Protein AF-A0A1X6P586-F1 (afdb_monomer_lite)

pLDDT: mean 79.76, std 22.3, range [21.7, 97.69]

Organism: Porphyra umbilicalis (NCBI:txid2786)

Radius of gyration: 21.45 Å; chains: 1; bounding box: 53×42×66 Å

Sequence (286 aa):
MADVYVPDLDTLRMGGVDVDGVRRAVQLILTSDYQFTTTWCGHLGASSKMPCQRCPAMTRLTKTNGELISIYGNMQNGSGAGGKPRTIDHFKQMADAYADGGNDTLSTPLTLEEHLSIEDRPLLIIDPSHIAPMPLHLTLGISVYLLRLGIEAVYFLRGRVPAATYAENLANTLRQSVGVAPTPYFNGAFEGRQCQRIGQRLSMVCELLAAFVPAAVSKSYNESCATWQRILPILTRAGDVSSDEASGGGSRGGARRPVPIGGRWRFAVVGRDCPATHAWAWVAAR

Secondary structure (DSSP, 8-state):
-HHHHHHHHHHHHHH-EEETTEEE-EEEEB-S-HHHHHHHTTB--TTSSS--SS---BS---SS-HHHHHHH-BGGGGGG---PPP-HHHHHHHHHHTTTS-GGGSSSPPPHHHHTTB-S--SS---GGGB---HHHHHHHHHHHHHHHHHHHHHHHH-HHHHHHHHHHHHHHIIIII-----GGGTT---HHHHHHHHHTHHHHHHHHHTTS-HHHHHHHHHHHHHHHHHHHHHH-SSPPPHHHHTTT--------PPP-----------SS--------EEEE-

Structure (mmCIF, N/CA/C/O backbone):
data_AF-A0A1X6P586-F1
#
_entry.id   AF-A0A1X6P586-F1
#
loop_
_atom_site.group_PDB
_atom_site.id
_atom_site.type_symbol
_atom_site.label_atom_id
_atom_site.label_alt_id
_atom_site.label_comp_id
_atom_site.label_asym_id
_atom_site.label_entity_id
_atom_site.label_seq_id
_atom_site.pdbx_PDB_ins_code
_atom_site.Cartn_x
_atom_site.Cartn_y
_atom_site.Cartn_z
_atom_site.occupancy
_atom_site.B_iso_or_equiv
_atom_site.auth_seq_id
_atom_site.auth_comp_id
_atom_site.auth_asym_id
_atom_site.auth_atom_id
_atom_site.pdbx_PDB_model_num
ATOM 1 N N . MET A 1 1 ? 20.140 -13.574 -7.370 1.00 54.31 1 MET A N 1
ATOM 2 C CA . MET A 1 1 ? 18.939 -14.223 -7.968 1.00 54.31 1 MET A CA 1
ATOM 3 C C . MET A 1 1 ? 18.416 -13.404 -9.142 1.00 54.31 1 MET A C 1
ATOM 5 O O . MET A 1 1 ? 18.166 -13.997 -10.178 1.00 54.31 1 MET A O 1
ATOM 9 N N . ALA A 1 2 ? 18.275 -12.079 -9.018 1.00 61.50 2 ALA A N 1
ATOM 10 C CA . ALA A 1 2 ? 17.828 -11.220 -10.118 1.00 61.50 2 ALA A CA 1
ATOM 11 C C . ALA A 1 2 ? 18.798 -11.187 -11.317 1.00 61.50 2 ALA A C 1
ATOM 13 O O . ALA A 1 2 ? 18.332 -11.222 -12.449 1.00 61.50 2 ALA A O 1
ATOM 14 N N . ASP A 1 3 ? 20.115 -11.232 -11.083 1.00 64.62 3 ASP A N 1
ATOM 15 C CA . ASP A 1 3 ? 21.145 -11.158 -12.144 1.00 64.62 3 ASP A CA 1
ATOM 16 C C . ASP A 1 3 ? 21.030 -12.262 -13.205 1.00 64.62 3 ASP A C 1
ATOM 18 O O . ASP A 1 3 ? 21.495 -12.100 -14.327 1.00 64.62 3 ASP A O 1
ATOM 22 N N . VAL A 1 4 ? 20.383 -13.379 -12.857 1.00 69.94 4 VAL A N 1
ATOM 23 C CA . VAL A 1 4 ? 20.131 -14.498 -13.774 1.00 69.94 4 VAL A CA 1
ATOM 24 C C . VAL A 1 4 ? 18.965 -14.197 -14.720 1.00 69.94 4 VAL A C 1
ATOM 26 O O . VAL A 1 4 ? 18.995 -14.612 -15.868 1.00 69.94 4 VAL A O 1
ATOM 29 N N . TYR A 1 5 ? 17.942 -13.473 -14.257 1.00 77.00 5 TYR A N 1
ATOM 30 C CA . TYR A 1 5 ? 16.688 -13.284 -14.997 1.00 77.00 5 TYR A CA 1
ATOM 31 C C . TYR A 1 5 ? 16.588 -11.932 -15.705 1.00 77.00 5 TYR A C 1
ATOM 33 O O . TYR A 1 5 ? 15.863 -11.808 -16.688 1.00 77.00 5 TYR A O 1
ATOM 41 N N . VAL A 1 6 ? 17.282 -10.904 -15.209 1.00 82.00 6 VAL A N 1
ATOM 42 C CA . VAL A 1 6 ? 17.236 -9.551 -15.788 1.00 82.00 6 VAL A CA 1
ATOM 43 C C . VAL A 1 6 ? 17.672 -9.532 -17.261 1.00 82.00 6 VAL A C 1
ATOM 45 O O . VAL A 1 6 ? 16.922 -8.969 -18.060 1.00 82.00 6 VAL A O 1
ATOM 48 N N . PRO A 1 7 ? 18.779 -10.188 -17.674 1.00 84.19 7 PRO A N 1
ATOM 49 C CA . PRO A 1 7 ? 19.184 -10.206 -19.082 1.00 84.19 7 PRO A CA 1
ATOM 50 C C . PRO A 1 7 ? 18.130 -10.823 -20.011 1.00 84.19 7 PRO A C 1
ATOM 52 O O . PRO A 1 7 ? 17.882 -10.300 -21.099 1.00 84.19 7 PRO A O 1
ATOM 55 N N . ASP A 1 8 ? 17.466 -11.896 -19.574 1.00 86.00 8 ASP A N 1
ATOM 56 C CA . ASP A 1 8 ? 16.406 -12.555 -20.344 1.00 86.00 8 ASP A CA 1
ATOM 57 C C . ASP A 1 8 ? 15.164 -11.665 -20.460 1.00 86.00 8 ASP A C 1
ATOM 59 O O . ASP A 1 8 ? 14.590 -11.520 -21.541 1.00 86.00 8 ASP A O 1
ATOM 63 N N . LEU A 1 9 ? 14.766 -11.015 -19.361 1.00 85.62 9 LEU A N 1
ATOM 64 C CA . LEU A 1 9 ? 13.645 -10.073 -19.351 1.00 85.62 9 LEU A CA 1
ATOM 65 C C . LEU A 1 9 ? 13.921 -8.858 -20.244 1.00 85.62 9 LEU A C 1
ATOM 67 O O . LEU A 1 9 ? 13.039 -8.443 -20.998 1.00 85.62 9 LEU A O 1
ATOM 71 N N . ASP A 1 10 ? 15.135 -8.310 -20.211 1.00 83.56 10 ASP A N 1
ATOM 72 C CA . ASP A 1 10 ? 15.527 -7.215 -21.096 1.00 83.56 10 ASP A CA 1
ATOM 73 C C . ASP A 1 10 ? 15.589 -7.657 -22.557 1.00 83.56 10 ASP A C 1
ATOM 75 O O . ASP A 1 10 ? 15.101 -6.938 -23.431 1.00 83.56 10 ASP A O 1
ATOM 79 N N . THR A 1 11 ? 16.087 -8.864 -22.830 1.00 86.75 11 THR A N 1
ATOM 80 C CA . THR A 1 11 ? 16.086 -9.446 -24.178 1.00 86.75 11 THR A CA 1
ATOM 81 C C . THR A 1 11 ? 14.664 -9.598 -24.710 1.00 86.75 11 THR A C 1
ATOM 83 O O . THR A 1 11 ? 14.390 -9.202 -25.842 1.00 86.75 11 THR A O 1
ATOM 86 N N . LEU A 1 12 ? 13.729 -10.094 -23.895 1.00 87.31 12 LEU A N 1
ATOM 87 C CA . LEU A 1 12 ? 12.315 -10.194 -24.267 1.00 87.31 12 LEU A CA 1
ATOM 88 C C . LEU A 1 12 ? 11.694 -8.817 -24.513 1.00 87.31 12 LEU A C 1
ATOM 90 O O . LEU A 1 12 ? 11.002 -8.618 -25.510 1.00 87.31 12 LEU A O 1
ATOM 94 N N . ARG A 1 13 ? 11.953 -7.854 -23.626 1.00 83.56 13 ARG A N 1
ATOM 95 C CA . ARG A 1 13 ? 11.400 -6.498 -23.713 1.00 83.56 13 ARG A CA 1
ATOM 96 C C . ARG A 1 13 ? 11.898 -5.739 -24.941 1.00 83.56 13 ARG A C 1
ATOM 98 O O . ARG A 1 13 ? 11.110 -5.064 -25.595 1.00 83.56 13 ARG A O 1
ATOM 105 N N . MET A 1 14 ? 13.194 -5.825 -25.225 1.00 84.19 14 MET A N 1
ATOM 106 C CA . MET A 1 14 ? 13.847 -5.066 -26.294 1.00 84.19 14 MET A CA 1
ATOM 107 C C . MET A 1 14 ? 13.788 -5.792 -27.638 1.00 84.19 14 MET A C 1
ATOM 109 O O . MET A 1 14 ? 13.665 -5.153 -28.680 1.00 84.19 14 MET A O 1
ATOM 113 N N . GLY A 1 15 ? 13.884 -7.121 -27.618 1.00 86.81 15 GLY A N 1
ATOM 114 C CA . GLY A 1 15 ? 13.970 -7.964 -28.805 1.00 86.81 15 GLY A CA 1
ATOM 115 C C . GLY A 1 15 ? 12.652 -8.607 -29.223 1.00 86.81 15 GLY A C 1
ATOM 116 O O . GLY A 1 15 ? 12.560 -9.077 -30.354 1.00 86.81 15 GLY A O 1
ATOM 117 N N . GLY A 1 16 ? 11.637 -8.646 -28.358 1.00 89.00 16 GLY A N 1
ATOM 118 C CA . GLY A 1 16 ? 10.379 -9.344 -28.620 1.00 89.00 16 GLY A CA 1
ATOM 119 C C . GLY A 1 16 ? 10.512 -10.873 -28.613 1.00 89.00 16 GLY A C 1
ATOM 120 O O . GLY A 1 16 ? 11.576 -11.422 -28.334 1.00 89.00 16 GLY A O 1
ATOM 121 N N . VAL A 1 17 ? 9.429 -11.567 -28.960 1.00 92.25 17 VAL A N 1
ATOM 122 C CA . VAL A 1 17 ? 9.350 -13.039 -29.006 1.00 92.25 17 VAL A CA 1
ATOM 123 C C . VAL A 1 17 ? 8.943 -13.516 -30.399 1.00 92.25 17 VAL A C 1
ATOM 125 O O . VAL A 1 17 ? 8.145 -12.860 -31.067 1.00 92.25 17 VAL A O 1
ATOM 128 N N . ASP A 1 18 ? 9.521 -14.620 -30.868 1.00 93.44 18 ASP A N 1
ATOM 129 C CA . ASP A 1 18 ? 9.111 -15.246 -32.128 1.00 93.44 18 ASP A CA 1
ATOM 130 C C . ASP A 1 18 ? 7.838 -16.076 -31.917 1.00 93.44 18 ASP A C 1
ATOM 132 O O . ASP A 1 18 ? 7.779 -16.903 -31.005 1.00 93.44 18 ASP A O 1
ATOM 136 N N . VAL A 1 19 ? 6.810 -15.818 -32.725 1.00 92.62 19 VAL A N 1
ATOM 137 C CA . VAL A 1 19 ? 5.542 -16.554 -32.722 1.00 92.62 19 VAL A CA 1
ATOM 138 C C . VAL A 1 19 ? 5.204 -16.878 -34.170 1.00 92.62 19 VAL A C 1
ATOM 140 O O . VAL A 1 19 ? 4.981 -15.966 -34.969 1.00 92.62 19 VAL A O 1
ATOM 143 N N . ASP A 1 20 ? 5.190 -18.167 -34.505 1.00 93.25 20 ASP A N 1
ATOM 144 C CA . ASP A 1 20 ? 4.948 -18.683 -35.859 1.00 93.25 20 ASP A CA 1
ATOM 145 C C . ASP A 1 20 ? 5.884 -18.082 -36.929 1.00 93.25 20 ASP A C 1
ATOM 147 O O . ASP A 1 20 ? 5.460 -17.753 -38.038 1.00 93.25 20 ASP A O 1
ATOM 151 N N . GLY A 1 21 ? 7.170 -17.902 -36.598 1.00 92.56 21 GLY A N 1
ATOM 152 C CA . GLY A 1 21 ? 8.172 -17.333 -37.506 1.00 92.56 21 GLY A CA 1
ATOM 153 C C . GLY A 1 21 ? 8.071 -15.815 -37.675 1.00 92.56 21 GLY A C 1
ATOM 154 O O . GLY A 1 21 ? 8.747 -15.243 -38.533 1.00 92.56 21 GLY A O 1
ATOM 155 N N . VAL A 1 22 ? 7.216 -15.150 -36.890 1.00 93.44 22 VAL A N 1
ATOM 156 C CA . VAL A 1 22 ? 7.049 -13.696 -36.891 1.00 93.44 22 VAL A CA 1
ATOM 157 C C . VAL A 1 22 ? 7.467 -13.130 -35.542 1.00 93.44 22 VAL A C 1
ATOM 159 O O . VAL A 1 22 ? 6.937 -13.501 -34.493 1.00 93.44 22 VAL A O 1
ATOM 162 N N . ARG A 1 23 ? 8.369 -12.144 -35.563 1.00 92.88 23 ARG A N 1
ATOM 163 C CA . ARG A 1 23 ? 8.770 -11.434 -34.348 1.00 92.88 23 ARG A CA 1
ATOM 164 C C . ARG A 1 23 ? 7.649 -10.517 -33.849 1.00 92.88 23 ARG A C 1
ATOM 166 O O . ARG A 1 23 ? 7.211 -9.616 -34.562 1.00 92.88 23 ARG A O 1
ATOM 173 N N . ARG A 1 24 ? 7.219 -10.710 -32.601 1.00 92.56 24 ARG A N 1
ATOM 174 C CA . ARG A 1 24 ? 6.190 -9.917 -31.913 1.00 92.56 24 ARG A CA 1
ATOM 175 C C . ARG A 1 24 ? 6.802 -9.074 -30.803 1.00 92.56 24 ARG A C 1
ATOM 177 O O . ARG A 1 24 ? 7.642 -9.552 -30.043 1.00 92.56 24 ARG A O 1
ATOM 184 N N . ALA A 1 25 ? 6.357 -7.824 -30.688 1.00 91.25 25 ALA A N 1
ATOM 185 C CA . ALA A 1 25 ? 6.739 -6.960 -29.578 1.00 91.25 25 ALA A CA 1
ATOM 186 C C . ALA A 1 25 ? 6.127 -7.469 -28.263 1.00 91.25 25 ALA A C 1
ATOM 188 O O . ALA A 1 25 ? 4.989 -7.940 -28.240 1.00 91.25 25 ALA A O 1
ATOM 189 N N . VAL A 1 26 ? 6.876 -7.335 -27.169 1.00 87.50 26 VAL A N 1
ATOM 190 C CA . VAL A 1 26 ? 6.450 -7.750 -25.829 1.00 87.50 26 VAL A CA 1
ATOM 191 C C . VAL A 1 26 ? 6.306 -6.527 -24.936 1.00 87.50 26 VAL A C 1
ATOM 193 O O . VAL A 1 26 ? 7.214 -5.704 -24.834 1.00 87.50 26 VAL A O 1
ATOM 196 N N . GLN A 1 27 ? 5.173 -6.432 -24.242 1.00 85.81 27 GLN A N 1
ATOM 197 C CA . GLN A 1 27 ? 4.996 -5.496 -23.137 1.00 85.81 27 GLN A CA 1
ATOM 198 C C . GLN A 1 27 ? 5.085 -6.268 -21.818 1.00 85.81 27 GLN A C 1
ATOM 200 O O . GLN A 1 27 ? 4.210 -7.075 -21.509 1.00 85.81 27 GLN A O 1
ATOM 205 N N . LEU A 1 28 ? 6.148 -6.024 -21.046 1.00 86.19 28 LEU A N 1
ATOM 206 C CA . LEU A 1 28 ? 6.284 -6.576 -19.699 1.00 86.19 28 LEU A CA 1
ATOM 207 C C . LEU A 1 28 ? 5.434 -5.771 -18.720 1.00 86.19 28 LEU A C 1
ATOM 209 O O . LEU A 1 28 ? 5.541 -4.546 -18.685 1.00 86.19 28 LEU A O 1
ATOM 213 N N . ILE A 1 29 ? 4.638 -6.471 -17.914 1.00 88.12 29 ILE A N 1
ATOM 214 C CA . ILE A 1 29 ? 3.878 -5.906 -16.798 1.00 88.12 29 ILE A CA 1
ATOM 215 C C . ILE A 1 29 ? 4.419 -6.507 -15.500 1.00 88.12 29 ILE A C 1
ATOM 217 O O . ILE A 1 29 ? 4.368 -7.723 -15.306 1.00 88.12 29 ILE A O 1
ATOM 221 N N . LEU A 1 30 ? 4.941 -5.663 -14.608 1.00 87.69 30 LEU A N 1
ATOM 222 C CA . LEU A 1 30 ? 5.481 -6.105 -13.323 1.00 87.69 30 LEU A CA 1
ATOM 223 C C . LEU A 1 30 ? 4.349 -6.255 -12.305 1.00 87.69 30 LEU A C 1
ATOM 225 O O . LEU A 1 30 ? 3.646 -5.291 -12.009 1.00 87.69 30 LEU A O 1
ATOM 229 N N . THR A 1 31 ? 4.209 -7.448 -11.731 1.00 86.75 31 THR A N 1
ATOM 230 C CA . THR A 1 31 ? 3.264 -7.729 -10.646 1.00 86.75 31 THR A CA 1
ATOM 231 C C . THR A 1 31 ? 3.870 -8.712 -9.653 1.00 86.75 31 THR A C 1
ATOM 233 O O . THR A 1 31 ? 4.490 -9.697 -10.044 1.00 86.75 31 THR A O 1
ATOM 236 N N . SER A 1 32 ? 3.696 -8.444 -8.364 1.00 86.44 32 SER A N 1
ATOM 237 C CA . SER A 1 32 ? 4.033 -9.343 -7.256 1.00 86.44 32 SER A CA 1
ATOM 238 C C . SER A 1 32 ? 3.510 -8.718 -5.959 1.00 86.44 32 SER A C 1
ATOM 240 O O . SER A 1 32 ? 2.658 -7.829 -5.995 1.00 86.44 32 SER A O 1
ATOM 242 N N . ASP A 1 33 ? 4.014 -9.145 -4.808 1.00 86.56 33 ASP A N 1
ATOM 243 C CA . ASP A 1 33 ? 3.912 -8.353 -3.594 1.00 86.56 33 ASP A CA 1
ATOM 244 C C . ASP A 1 33 ? 4.690 -7.029 -3.683 1.00 86.56 33 ASP A C 1
ATOM 246 O O . ASP A 1 33 ? 5.613 -6.839 -4.484 1.00 86.56 33 ASP A O 1
ATOM 250 N N . TYR A 1 34 ? 4.263 -6.072 -2.860 1.00 87.44 34 TYR A N 1
ATOM 251 C CA . TYR A 1 34 ? 4.810 -4.721 -2.890 1.00 87.44 34 TYR A CA 1
ATOM 252 C C . TYR A 1 34 ? 6.296 -4.706 -2.525 1.00 87.44 34 TYR A C 1
ATOM 254 O O . TYR A 1 34 ? 7.063 -4.014 -3.182 1.00 87.44 34 TYR A O 1
ATOM 262 N N . GLN A 1 35 ? 6.720 -5.521 -1.554 1.00 89.12 35 GLN A N 1
ATOM 263 C CA . GLN A 1 35 ? 8.123 -5.598 -1.152 1.00 89.12 35 GLN A CA 1
ATOM 264 C C . GLN A 1 35 ? 8.994 -6.096 -2.312 1.00 89.12 35 GLN A C 1
ATOM 266 O O . GLN A 1 35 ? 9.978 -5.444 -2.653 1.00 89.12 35 GLN A O 1
ATOM 271 N N . PHE A 1 36 ? 8.588 -7.182 -2.969 1.00 89.19 36 PHE A N 1
ATOM 272 C CA . PHE A 1 36 ? 9.257 -7.734 -4.138 1.00 89.19 36 PHE A CA 1
ATOM 273 C C . PHE A 1 36 ? 9.386 -6.687 -5.238 1.00 89.19 36 PHE A C 1
ATOM 275 O O . PHE A 1 36 ? 10.491 -6.392 -5.684 1.00 89.19 36 PHE A O 1
ATOM 282 N N . THR A 1 37 ? 8.273 -6.083 -5.659 1.00 91.50 37 THR A N 1
ATOM 283 C CA . THR A 1 37 ? 8.323 -5.102 -6.750 1.00 91.50 37 THR A CA 1
ATOM 284 C C . THR A 1 37 ? 9.183 -3.890 -6.381 1.00 91.50 37 THR A C 1
ATOM 286 O O . THR A 1 37 ? 9.905 -3.383 -7.236 1.00 91.50 37 THR A O 1
ATOM 289 N N . THR A 1 38 ? 9.174 -3.436 -5.121 1.00 92.50 38 THR A N 1
ATOM 290 C CA . THR A 1 38 ? 10.027 -2.319 -4.693 1.00 92.50 38 THR A CA 1
ATOM 291 C C . THR A 1 38 ? 11.502 -2.681 -4.704 1.00 92.50 38 THR A C 1
ATOM 293 O O . THR A 1 38 ? 12.285 -1.904 -5.235 1.00 92.50 38 THR A O 1
ATOM 296 N N . THR A 1 39 ? 11.872 -3.881 -4.252 1.00 92.25 39 THR A N 1
ATOM 297 C CA . THR A 1 39 ? 13.259 -4.362 -4.306 1.00 92.25 39 THR A CA 1
ATOM 298 C C . THR A 1 39 ? 13.772 -4.436 -5.744 1.00 92.25 39 THR A C 1
ATOM 300 O O . THR A 1 39 ? 14.863 -3.959 -6.030 1.00 92.25 39 THR A O 1
ATOM 303 N N . TRP A 1 40 ? 12.978 -4.960 -6.682 1.00 91.19 40 TRP A N 1
ATOM 304 C CA . TRP A 1 40 ? 13.385 -5.043 -8.093 1.00 91.19 40 TRP A CA 1
ATOM 305 C C . TRP A 1 40 ? 13.526 -3.674 -8.764 1.00 91.19 40 TRP A C 1
ATOM 307 O O . TRP A 1 40 ? 14.325 -3.514 -9.683 1.00 91.19 40 TRP A O 1
ATOM 317 N N . CYS A 1 41 ? 12.774 -2.681 -8.296 1.00 92.00 41 CYS A N 1
ATOM 318 C CA . CYS A 1 41 ? 12.870 -1.305 -8.768 1.00 92.00 41 CYS A CA 1
ATOM 319 C C . CYS A 1 41 ? 13.892 -0.458 -7.987 1.00 92.00 41 CYS A C 1
ATOM 321 O O . CYS A 1 41 ? 13.959 0.741 -8.240 1.00 92.00 41 CYS A O 1
ATOM 323 N N . GLY A 1 42 ? 14.643 -1.027 -7.036 1.00 94.25 42 GLY A N 1
ATOM 324 C CA . GLY A 1 42 ? 15.587 -0.271 -6.200 1.00 94.25 42 GLY A CA 1
ATOM 325 C C . GLY A 1 42 ? 14.921 0.714 -5.225 1.00 94.25 42 GLY A C 1
ATOM 326 O O . GLY A 1 42 ? 15.530 1.668 -4.751 1.00 94.25 42 GLY A O 1
ATOM 327 N N . HIS A 1 43 ? 13.625 0.543 -4.973 1.00 95.06 43 HIS A N 1
ATOM 328 C CA . HIS A 1 43 ? 12.791 1.466 -4.214 1.00 95.06 43 HIS A CA 1
ATOM 329 C C . HIS A 1 43 ? 12.745 1.085 -2.725 1.00 95.06 43 HIS A C 1
ATOM 331 O O . HIS A 1 43 ? 12.498 -0.072 -2.390 1.00 95.06 43 HIS A O 1
ATOM 337 N N . LEU A 1 44 ? 12.844 2.072 -1.825 1.00 93.50 44 LEU A N 1
ATOM 338 C CA . LEU A 1 44 ? 12.935 1.882 -0.360 1.00 93.50 44 LEU A CA 1
ATOM 339 C C . LEU A 1 44 ? 11.694 1.217 0.288 1.00 93.50 44 LEU A C 1
ATOM 341 O O . LEU A 1 44 ? 11.684 0.804 1.448 1.00 93.50 44 LEU A O 1
ATOM 345 N N . GLY A 1 45 ? 10.599 1.108 -0.456 1.00 91.44 45 GLY A N 1
ATOM 346 C CA . GLY A 1 45 ? 9.406 0.387 -0.020 1.00 91.44 45 GLY A CA 1
ATOM 347 C C . GLY A 1 45 ? 8.396 1.253 0.733 1.00 91.44 45 GLY A C 1
ATOM 348 O O . GLY A 1 45 ? 8.165 2.409 0.392 1.00 91.44 45 GLY A O 1
ATOM 349 N N . ALA A 1 46 ? 7.681 0.659 1.694 1.00 84.75 46 ALA A N 1
ATOM 350 C CA . ALA A 1 46 ? 6.431 1.232 2.229 1.00 84.75 46 ALA A CA 1
ATOM 351 C C . ALA A 1 46 ? 6.687 2.336 3.257 1.00 84.75 46 ALA A C 1
ATOM 353 O O . ALA A 1 46 ? 5.832 3.185 3.495 1.00 84.75 46 ALA A O 1
ATOM 354 N N . SER A 1 47 ? 7.861 2.296 3.881 1.00 84.69 47 SER A N 1
ATOM 355 C CA . SER A 1 47 ? 8.323 3.270 4.865 1.00 84.69 47 SER A CA 1
ATOM 356 C C . SER A 1 47 ? 8.958 4.507 4.234 1.00 84.69 47 SER A C 1
ATOM 358 O O . SER A 1 47 ? 9.359 5.406 4.972 1.00 84.69 47 SER A O 1
ATOM 360 N N . SER A 1 48 ? 9.072 4.565 2.903 1.00 91.06 48 SER A N 1
ATOM 361 C CA . SER A 1 48 ? 9.676 5.710 2.232 1.00 91.06 48 SER A CA 1
ATOM 362 C C . SER A 1 48 ? 8.803 6.964 2.356 1.00 91.06 48 SER A C 1
ATOM 364 O O . SER A 1 48 ? 7.607 6.912 2.668 1.00 91.06 48 SER A O 1
ATOM 366 N N . LYS A 1 49 ? 9.419 8.124 2.111 1.00 91.31 49 LYS A N 1
ATOM 367 C CA . LYS A 1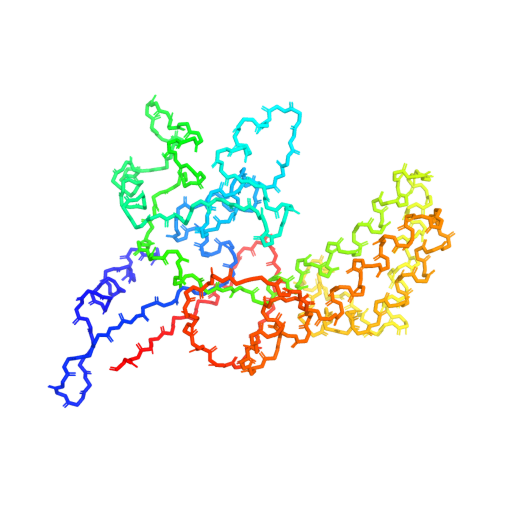 49 ? 8.701 9.405 2.052 1.00 91.31 49 LYS A CA 1
ATOM 368 C C . LYS A 1 49 ? 7.824 9.512 0.802 1.00 91.31 49 LYS A C 1
ATOM 370 O O . LYS A 1 49 ? 6.849 10.258 0.841 1.00 91.31 49 LYS A O 1
ATOM 375 N N . MET A 1 50 ? 8.162 8.776 -0.262 1.00 93.19 50 MET A N 1
ATOM 376 C CA . MET A 1 50 ? 7.462 8.747 -1.550 1.00 93.19 50 MET A CA 1
ATOM 377 C C . MET A 1 50 ? 7.130 7.296 -1.960 1.00 93.19 50 MET A C 1
ATOM 379 O O . MET A 1 50 ? 7.759 6.761 -2.872 1.00 93.19 50 MET A O 1
ATOM 383 N N . PRO A 1 51 ? 6.180 6.617 -1.290 1.00 90.31 51 PRO A N 1
ATOM 384 C CA . PRO A 1 51 ? 6.011 5.167 -1.371 1.00 90.31 51 PRO A CA 1
ATOM 385 C C . PRO A 1 51 ? 5.303 4.705 -2.647 1.00 90.31 51 PRO A C 1
ATOM 387 O O . PRO A 1 51 ? 5.154 3.516 -2.890 1.00 90.31 51 PRO A O 1
ATOM 390 N N . CYS A 1 52 ? 4.828 5.606 -3.500 1.00 88.44 52 CYS A N 1
ATOM 391 C CA . CYS A 1 52 ? 4.254 5.180 -4.764 1.00 88.44 52 CYS A CA 1
ATOM 392 C C . CYS A 1 52 ? 5.367 4.809 -5.764 1.00 88.44 52 CYS A C 1
ATOM 394 O O . CYS A 1 52 ? 6.208 5.623 -6.144 1.00 88.44 52 CYS A O 1
ATOM 396 N N . GLN A 1 53 ? 5.330 3.579 -6.279 1.00 89.38 53 GLN A N 1
ATOM 397 C CA . GLN A 1 53 ? 6.246 3.145 -7.344 1.00 89.38 53 GLN A CA 1
ATOM 398 C C . GLN A 1 53 ? 5.953 3.817 -8.691 1.00 89.38 53 GLN A C 1
ATOM 400 O O . GLN A 1 53 ? 6.777 3.762 -9.597 1.00 89.38 53 GLN A O 1
ATOM 405 N N . ARG A 1 54 ? 4.783 4.455 -8.835 1.00 89.06 54 ARG A N 1
ATOM 406 C CA . ARG A 1 54 ? 4.368 5.134 -10.070 1.00 89.06 54 ARG A CA 1
ATOM 407 C C . ARG A 1 54 ? 4.671 6.627 -10.085 1.00 89.06 54 ARG A C 1
ATOM 409 O O . ARG A 1 54 ? 4.924 7.174 -11.152 1.00 89.06 54 ARG A O 1
ATOM 416 N N . CYS A 1 55 ? 4.644 7.292 -8.935 1.00 90.00 55 CYS A N 1
ATOM 417 C CA . CYS A 1 55 ? 4.874 8.732 -8.817 1.00 90.00 55 CYS A CA 1
ATOM 418 C C . CYS A 1 55 ? 5.610 9.058 -7.507 1.00 90.00 55 CYS A C 1
ATOM 420 O O . CYS A 1 55 ? 5.517 8.294 -6.553 1.00 90.00 55 CYS A O 1
ATOM 422 N N . PRO A 1 56 ? 6.315 10.193 -7.414 1.00 92.81 56 PRO A N 1
ATOM 423 C CA . PRO A 1 56 ? 7.024 10.600 -6.207 1.00 92.81 56 PRO A CA 1
ATOM 424 C C . PRO A 1 56 ? 6.097 11.263 -5.172 1.00 92.81 56 PRO A C 1
ATOM 426 O O . PRO A 1 56 ? 6.568 12.009 -4.322 1.00 92.81 56 PRO A O 1
ATOM 429 N N . ALA A 1 57 ? 4.778 11.042 -5.239 1.00 92.00 57 ALA A N 1
ATOM 430 C CA . ALA A 1 57 ? 3.846 11.664 -4.303 1.00 92.00 57 ALA A CA 1
ATOM 431 C C . ALA A 1 57 ? 4.194 11.291 -2.860 1.00 92.00 57 ALA A C 1
ATOM 433 O O . ALA A 1 57 ? 4.452 10.127 -2.541 1.00 92.00 57 ALA A O 1
ATOM 434 N N . MET A 1 58 ? 4.188 12.295 -1.988 1.00 91.75 58 MET A N 1
ATOM 435 C CA . MET A 1 58 ? 4.603 12.132 -0.604 1.00 91.75 58 MET A CA 1
ATOM 436 C C . MET A 1 58 ? 3.538 11.363 0.185 1.00 91.75 58 MET A C 1
ATOM 438 O O . MET A 1 58 ? 2.339 11.589 0.000 1.00 91.75 58 MET A O 1
ATOM 442 N N . THR A 1 59 ? 3.964 10.501 1.115 1.00 89.38 59 THR A N 1
ATOM 443 C CA . THR A 1 59 ? 3.073 9.644 1.924 1.00 89.38 59 THR A CA 1
ATOM 444 C C . THR A 1 59 ? 1.994 10.435 2.654 1.00 89.38 59 THR A C 1
ATOM 446 O O . THR A 1 59 ? 0.844 10.005 2.741 1.00 89.38 59 THR A O 1
ATOM 449 N N . ARG A 1 60 ? 2.387 11.565 3.250 1.00 87.56 60 ARG A N 1
ATOM 450 C CA . ARG A 1 60 ? 1.513 12.430 4.044 1.00 87.56 60 ARG A CA 1
ATOM 451 C C . ARG A 1 60 ? 2.097 13.825 4.196 1.00 87.56 60 ARG A C 1
ATOM 453 O O . ARG A 1 60 ? 3.321 13.999 4.203 1.00 87.56 60 ARG A O 1
ATOM 460 N N . LEU A 1 61 ? 1.214 14.787 4.429 1.00 88.00 61 LEU A N 1
ATOM 461 C CA . LEU A 1 61 ? 1.596 16.113 4.899 1.00 88.00 61 LEU A CA 1
ATOM 462 C C . LEU A 1 61 ? 2.105 16.034 6.348 1.00 88.00 61 LEU A C 1
ATOM 464 O O . LEU A 1 61 ? 1.515 15.375 7.207 1.00 88.00 61 LEU A O 1
ATOM 468 N N . THR A 1 62 ? 3.205 16.723 6.626 1.00 88.88 62 THR A N 1
ATOM 469 C CA . THR A 1 62 ? 3.755 16.950 7.963 1.00 88.88 62 THR A CA 1
ATOM 470 C C . THR A 1 62 ? 3.952 18.448 8.183 1.00 88.88 62 THR A C 1
ATOM 472 O O . THR A 1 62 ? 3.817 19.254 7.266 1.00 88.88 62 THR A O 1
ATOM 475 N N . LYS A 1 63 ? 4.313 18.840 9.411 1.00 91.75 63 LYS A N 1
ATOM 476 C CA . LYS A 1 63 ? 4.612 20.244 9.737 1.00 91.75 63 LYS A CA 1
ATOM 477 C C . LYS A 1 63 ? 5.807 20.815 8.958 1.00 91.75 63 LYS A C 1
ATOM 479 O O . LYS A 1 63 ? 5.973 22.025 8.945 1.00 91.75 63 LYS A O 1
ATOM 484 N N . THR A 1 64 ? 6.643 19.965 8.361 1.00 92.75 64 THR A N 1
ATOM 485 C CA . THR A 1 64 ? 7.953 20.354 7.819 1.00 92.75 64 THR A CA 1
ATOM 486 C C . THR A 1 64 ? 8.118 20.095 6.324 1.00 92.75 64 THR A C 1
ATOM 488 O O . THR A 1 64 ? 9.113 20.527 5.763 1.00 92.75 64 THR A O 1
ATOM 491 N N . ASN A 1 65 ? 7.186 19.401 5.660 1.00 92.62 65 ASN A N 1
ATOM 492 C CA . ASN A 1 65 ? 7.342 18.999 4.254 1.00 92.62 65 ASN A CA 1
ATOM 493 C C . ASN A 1 65 ? 6.359 19.687 3.291 1.00 92.62 65 ASN A C 1
ATOM 495 O O . ASN A 1 65 ? 6.163 19.195 2.182 1.00 92.62 65 ASN A O 1
ATOM 499 N N . GLY A 1 66 ? 5.736 20.798 3.700 1.00 93.00 66 GLY A N 1
ATOM 500 C CA . GLY A 1 66 ? 4.722 21.495 2.899 1.00 93.00 66 GLY A CA 1
ATOM 501 C C . GLY A 1 66 ? 5.215 21.919 1.511 1.00 93.00 66 GLY A C 1
ATOM 502 O O . GLY A 1 66 ? 4.487 21.773 0.533 1.00 93.00 66 GLY A O 1
ATOM 503 N N . GLU A 1 67 ? 6.469 22.363 1.405 1.00 93.06 67 GLU A N 1
ATOM 504 C CA . GLU A 1 67 ? 7.100 22.714 0.124 1.00 93.06 67 GLU A CA 1
ATOM 505 C C . GLU A 1 67 ? 7.318 21.484 -0.769 1.00 93.06 67 GLU A C 1
ATOM 507 O O . GLU A 1 67 ? 7.010 21.506 -1.954 1.00 93.06 67 GLU A O 1
ATOM 512 N N . LEU A 1 68 ? 7.751 20.355 -0.204 1.00 92.12 68 LEU A N 1
ATOM 513 C CA . LEU A 1 68 ? 7.879 19.109 -0.969 1.00 92.12 68 LEU A CA 1
ATOM 514 C C . LEU A 1 68 ? 6.517 18.588 -1.433 1.00 92.12 68 LEU A C 1
ATOM 516 O O . LEU A 1 68 ? 6.391 18.085 -2.544 1.00 92.12 68 LEU A O 1
ATOM 520 N N . ILE A 1 69 ? 5.483 18.736 -0.607 1.00 91.62 69 ILE A N 1
ATOM 521 C CA . ILE A 1 69 ? 4.105 18.381 -0.960 1.00 91.62 69 ILE A CA 1
ATOM 522 C C . ILE A 1 69 ? 3.600 19.230 -2.133 1.00 91.62 69 ILE A C 1
ATOM 524 O O . ILE A 1 69 ? 2.891 18.700 -2.988 1.00 91.62 69 ILE A O 1
ATOM 528 N N . SER A 1 70 ? 3.958 20.517 -2.211 1.00 90.38 70 SER A N 1
ATOM 529 C CA . SER A 1 70 ? 3.538 21.373 -3.328 1.00 90.38 70 SER A CA 1
ATOM 530 C C . SER A 1 70 ? 4.205 20.979 -4.652 1.00 90.38 70 SER A C 1
ATOM 532 O O . SER A 1 70 ? 3.582 21.097 -5.706 1.00 90.38 70 SER A O 1
ATOM 534 N N . ILE A 1 71 ? 5.431 20.449 -4.597 1.00 91.44 71 ILE A N 1
ATOM 535 C CA . ILE A 1 71 ? 6.191 19.990 -5.768 1.00 91.44 71 ILE A CA 1
ATOM 536 C C . ILE A 1 71 ? 5.760 18.583 -6.200 1.00 91.44 71 ILE A C 1
ATOM 538 O O . ILE A 1 71 ? 5.477 18.337 -7.375 1.00 91.44 71 ILE A O 1
ATOM 542 N N . TYR A 1 72 ? 5.729 17.645 -5.253 1.00 91.50 72 TYR A N 1
ATOM 543 C CA . TYR A 1 72 ? 5.612 16.215 -5.536 1.00 91.50 72 TYR A CA 1
ATOM 544 C C . TYR A 1 72 ? 4.206 15.656 -5.329 1.00 91.50 72 TYR A C 1
ATOM 546 O O . TYR A 1 72 ? 3.901 14.583 -5.848 1.00 91.50 72 TYR A O 1
ATOM 554 N N . GLY A 1 73 ? 3.333 16.382 -4.634 1.00 91.12 73 GLY A N 1
ATOM 555 C CA . GLY A 1 73 ? 1.976 15.948 -4.332 1.00 91.12 73 GLY A CA 1
ATOM 556 C C . GLY A 1 73 ? 1.833 15.227 -2.988 1.00 91.12 73 GLY A C 1
ATOM 557 O O . GLY A 1 73 ? 2.812 14.910 -2.312 1.00 91.12 73 GLY A O 1
ATOM 558 N N . ASN A 1 74 ? 0.583 14.961 -2.604 1.00 87.69 74 ASN A N 1
ATOM 559 C CA . ASN A 1 74 ? 0.181 14.327 -1.348 1.00 87.69 74 ASN A CA 1
ATOM 560 C C . ASN A 1 74 ? -0.717 13.116 -1.609 1.00 87.69 74 ASN A C 1
ATOM 562 O O . ASN A 1 74 ? -1.884 13.277 -1.967 1.00 87.69 74 ASN A O 1
ATOM 566 N N . MET A 1 75 ? -0.231 11.910 -1.325 1.00 83.88 75 MET A N 1
ATOM 567 C CA . MET A 1 75 ? -1.005 10.677 -1.507 1.00 83.88 75 MET A CA 1
ATOM 568 C C . MET A 1 75 ? -2.346 10.664 -0.757 1.00 83.88 75 MET A C 1
ATOM 570 O O . MET A 1 75 ? -3.280 9.989 -1.188 1.00 83.88 75 MET A O 1
ATOM 574 N N . GLN A 1 76 ? -2.481 11.432 0.329 1.00 81.50 76 GLN A N 1
ATOM 575 C CA . GLN A 1 76 ? -3.729 11.514 1.095 1.00 81.50 76 GLN A CA 1
ATOM 576 C C . GLN A 1 76 ? -4.872 12.200 0.331 1.00 81.50 76 GLN A C 1
ATOM 578 O O . GLN A 1 76 ? -6.029 12.027 0.702 1.00 81.50 76 GLN A O 1
ATOM 583 N N . ASN A 1 77 ? -4.580 12.925 -0.756 1.00 77.56 77 ASN A N 1
ATOM 584 C CA . ASN A 1 77 ? -5.603 13.552 -1.598 1.00 77.56 77 ASN A CA 1
ATOM 585 C C . ASN A 1 77 ? -6.203 12.581 -2.639 1.00 77.56 77 ASN A C 1
ATOM 587 O O . ASN A 1 77 ? -7.001 12.996 -3.481 1.00 77.56 77 ASN A O 1
ATOM 591 N N . GLY A 1 78 ? -5.825 11.296 -2.620 1.00 70.44 78 GLY A N 1
ATOM 592 C CA . GLY A 1 78 ? -6.392 10.272 -3.501 1.00 70.44 78 GLY A CA 1
ATOM 593 C C . GLY A 1 78 ? -6.148 10.568 -4.982 1.00 70.44 78 GLY A C 1
ATOM 594 O O . GLY A 1 78 ? -5.008 10.730 -5.409 1.00 70.44 78 GLY A O 1
ATOM 595 N N . SER A 1 79 ? -7.213 10.665 -5.783 1.00 65.56 79 SER A N 1
ATOM 596 C CA . SER A 1 79 ? -7.115 11.031 -7.207 1.00 65.56 79 SER A CA 1
ATOM 597 C C . SER A 1 79 ? -6.549 12.440 -7.432 1.00 65.56 79 SER A C 1
ATOM 599 O O . SER A 1 79 ? -5.999 12.717 -8.494 1.00 65.56 79 SER A O 1
ATOM 601 N N . GLY A 1 80 ? -6.628 13.312 -6.422 1.00 68.94 80 GLY A N 1
ATOM 602 C CA . GLY A 1 80 ? -6.002 14.632 -6.397 1.00 68.94 80 GLY A CA 1
ATOM 603 C C . GLY A 1 80 ? -4.596 14.636 -5.797 1.00 68.94 80 GLY A C 1
ATOM 604 O O . GLY A 1 80 ? -4.108 15.707 -5.441 1.00 68.94 80 GLY A O 1
ATOM 605 N N . ALA A 1 81 ? -3.953 13.471 -5.632 1.00 69.62 81 ALA A N 1
ATOM 606 C CA . ALA A 1 81 ? -2.628 13.384 -5.024 1.00 69.62 81 ALA A CA 1
ATOM 607 C C . ALA A 1 81 ? -1.582 14.243 -5.730 1.00 69.62 81 ALA A C 1
ATOM 609 O O . ALA A 1 81 ? -0.658 14.714 -5.076 1.00 69.62 81 ALA A O 1
ATOM 610 N N . GLY A 1 82 ? -1.744 14.505 -7.029 1.00 67.19 82 GLY A N 1
ATOM 611 C CA . GLY A 1 82 ? -0.701 15.151 -7.811 1.00 67.19 82 GLY A CA 1
ATOM 612 C C . GLY A 1 82 ? 0.553 14.272 -7.889 1.00 67.19 82 GLY A C 1
ATOM 613 O O . GLY A 1 82 ? 0.560 13.117 -7.462 1.00 67.19 82 GLY A O 1
ATOM 614 N N . GLY A 1 83 ? 1.610 14.817 -8.479 1.00 71.38 83 GLY A N 1
ATOM 615 C CA . GLY A 1 83 ? 2.859 14.098 -8.714 1.00 71.38 83 GLY A CA 1
ATOM 616 C C . GLY A 1 83 ? 2.984 13.619 -10.155 1.00 71.38 83 GLY A C 1
ATOM 617 O O . GLY A 1 83 ? 2.119 12.933 -10.702 1.00 71.38 83 GLY A O 1
ATOM 618 N N . LYS A 1 84 ? 4.091 14.007 -10.788 1.00 83.25 84 LYS A N 1
ATOM 619 C CA . LYS A 1 84 ? 4.431 13.545 -12.134 1.00 83.25 84 LYS A CA 1
ATOM 620 C C . LYS A 1 84 ? 4.771 12.053 -12.074 1.00 83.25 84 LYS A C 1
ATOM 622 O O . LYS A 1 84 ? 5.410 11.634 -11.110 1.00 83.25 84 LYS A O 1
ATOM 627 N N . PRO A 1 85 ? 4.375 11.240 -13.065 1.00 86.19 85 PRO A N 1
ATOM 628 C CA . PRO A 1 85 ? 4.852 9.869 -13.144 1.00 86.19 85 PRO A CA 1
ATOM 629 C C . PRO A 1 85 ? 6.381 9.823 -13.086 1.00 86.19 85 PRO A C 1
ATOM 631 O O . PRO A 1 85 ? 7.054 10.681 -13.663 1.00 86.19 85 PRO A O 1
ATOM 634 N N . ARG A 1 86 ? 6.921 8.821 -12.393 1.00 91.94 86 ARG A N 1
ATOM 635 C CA . ARG A 1 86 ? 8.348 8.494 -12.469 1.00 91.94 86 ARG A CA 1
ATOM 636 C C . ARG A 1 86 ? 8.691 8.136 -13.919 1.00 91.94 86 ARG A C 1
ATOM 638 O O . ARG A 1 86 ? 7.831 7.661 -14.660 1.00 91.94 86 ARG A O 1
ATOM 645 N N . THR A 1 87 ? 9.932 8.364 -14.328 1.00 92.62 87 THR A N 1
ATOM 646 C CA . THR A 1 87 ? 10.367 8.139 -15.712 1.00 92.62 87 THR A CA 1
ATOM 647 C C . THR A 1 87 ? 11.361 6.991 -15.791 1.00 92.62 87 THR A C 1
ATOM 649 O O . THR A 1 87 ? 12.108 6.739 -14.849 1.00 92.62 87 THR A O 1
ATOM 652 N N . ILE A 1 88 ? 11.395 6.311 -16.940 1.00 93.31 88 ILE A N 1
ATOM 653 C CA . ILE A 1 88 ? 12.416 5.296 -17.238 1.00 93.31 88 ILE A CA 1
ATOM 654 C C . ILE A 1 88 ? 13.823 5.887 -17.109 1.00 93.31 88 ILE A C 1
ATOM 656 O O . ILE A 1 88 ? 14.712 5.227 -16.579 1.00 93.31 88 ILE A O 1
ATOM 660 N N . ASP A 1 89 ? 14.020 7.125 -17.564 1.00 95.75 89 ASP A N 1
ATOM 661 C CA . ASP A 1 89 ? 15.329 7.776 -17.516 1.00 95.75 89 ASP A CA 1
ATOM 662 C C . ASP A 1 89 ? 15.796 8.007 -16.079 1.00 95.75 89 ASP A C 1
ATOM 664 O O . ASP A 1 89 ? 16.970 7.793 -15.796 1.00 95.75 89 ASP A O 1
ATOM 668 N N . HIS A 1 90 ? 14.880 8.323 -15.155 1.00 95.50 90 HIS A N 1
ATOM 669 C CA . HIS A 1 90 ? 15.202 8.392 -13.727 1.00 95.50 90 HIS A CA 1
ATOM 670 C C . HIS A 1 90 ? 15.707 7.044 -13.202 1.00 95.50 90 HIS A C 1
ATOM 672 O O . HIS A 1 90 ? 16.743 6.976 -12.553 1.00 95.50 90 HIS A O 1
ATOM 678 N N . PHE A 1 91 ? 15.023 5.943 -13.532 1.00 94.62 91 PHE A N 1
ATOM 679 C CA . PHE A 1 91 ? 15.476 4.607 -13.127 1.00 94.62 91 PHE A CA 1
ATOM 680 C C . PHE A 1 91 ? 16.842 4.239 -13.718 1.00 94.62 91 PHE A C 1
ATOM 682 O O . PHE A 1 91 ? 17.640 3.620 -13.022 1.00 94.62 91 PHE A O 1
ATOM 689 N N . LYS A 1 92 ? 17.132 4.626 -14.967 1.00 95.38 92 LYS A N 1
ATOM 690 C CA . LYS A 1 92 ? 18.452 4.406 -15.582 1.00 95.38 92 LYS A CA 1
ATOM 691 C C . LYS A 1 92 ? 19.542 5.198 -14.865 1.00 95.38 92 LYS A C 1
ATOM 693 O O . LYS A 1 92 ? 20.551 4.618 -14.497 1.00 95.38 92 LYS A O 1
ATOM 698 N N . GLN A 1 93 ? 19.293 6.481 -14.594 1.00 97.12 93 GLN A N 1
ATOM 699 C CA . GLN A 1 93 ? 20.220 7.330 -13.841 1.00 97.12 93 GLN A CA 1
ATOM 700 C C . GLN A 1 93 ? 20.535 6.736 -12.466 1.00 97.12 93 GLN A C 1
ATOM 702 O O . GLN A 1 93 ? 21.695 6.697 -12.072 1.00 97.12 93 GLN A O 1
ATOM 707 N N . MET A 1 94 ? 19.522 6.227 -11.756 1.00 97.19 94 MET A N 1
ATOM 708 C CA . MET A 1 94 ? 19.732 5.559 -10.469 1.00 97.19 94 MET A CA 1
ATOM 709 C C . MET A 1 94 ? 20.475 4.230 -10.622 1.00 97.19 94 MET A C 1
ATOM 711 O O . MET A 1 94 ? 21.325 3.919 -9.800 1.00 97.19 94 MET A O 1
ATOM 715 N N . ALA A 1 95 ? 20.210 3.451 -11.673 1.00 95.19 95 ALA A N 1
ATOM 716 C CA . ALA A 1 95 ? 20.943 2.210 -11.923 1.00 95.19 95 ALA A CA 1
ATOM 717 C C . ALA A 1 95 ? 22.432 2.443 -12.210 1.00 95.19 95 ALA A C 1
ATOM 719 O O . ALA A 1 95 ? 23.254 1.648 -11.757 1.00 95.19 95 ALA A O 1
ATOM 720 N N . ASP A 1 96 ? 22.763 3.528 -12.910 1.00 95.69 96 ASP A N 1
ATOM 721 C CA . ASP A 1 96 ? 24.144 3.926 -13.180 1.00 95.69 96 ASP A CA 1
ATOM 722 C C . ASP A 1 96 ? 24.821 4.481 -11.916 1.00 95.69 96 ASP A C 1
ATOM 724 O O . ASP A 1 96 ? 25.941 4.090 -11.594 1.00 95.69 96 ASP A O 1
ATOM 728 N N . ALA A 1 97 ? 24.132 5.349 -11.164 1.00 96.44 97 ALA A N 1
ATOM 729 C CA . ALA A 1 97 ? 24.647 5.925 -9.918 1.00 96.44 97 ALA A CA 1
ATOM 730 C C . ALA A 1 97 ? 24.915 4.861 -8.841 1.00 96.44 97 ALA A C 1
ATOM 732 O O . ALA A 1 97 ? 25.857 4.987 -8.064 1.00 96.44 97 ALA A O 1
ATOM 733 N N . TYR A 1 98 ? 24.100 3.808 -8.816 1.00 96.69 98 TYR A N 1
ATOM 734 C CA . TYR A 1 98 ? 24.135 2.728 -7.831 1.00 96.69 98 TYR A CA 1
ATOM 735 C C . TYR A 1 98 ? 24.781 1.449 -8.386 1.00 96.69 98 TYR A C 1
ATOM 737 O O . TYR A 1 98 ? 24.451 0.340 -7.967 1.00 96.69 98 TYR A O 1
ATOM 745 N N . ALA A 1 99 ? 25.700 1.567 -9.353 1.00 91.88 99 ALA A N 1
ATOM 746 C CA . ALA A 1 99 ? 26.337 0.410 -9.985 1.00 91.88 99 ALA A CA 1
ATOM 747 C C . ALA A 1 99 ? 27.049 -0.514 -8.976 1.00 91.88 99 ALA A C 1
ATOM 749 O O . ALA A 1 99 ? 26.941 -1.738 -9.108 1.00 91.88 99 ALA A O 1
ATOM 750 N N . ASP A 1 100 ? 27.695 0.077 -7.964 1.00 90.88 100 ASP A N 1
ATOM 751 C CA . ASP A 1 100 ? 28.526 -0.605 -6.961 1.00 90.88 100 ASP A CA 1
ATOM 752 C C . ASP A 1 100 ? 27.819 -0.840 -5.608 1.00 90.88 100 ASP A C 1
ATOM 754 O O . ASP A 1 100 ? 28.409 -1.408 -4.688 1.00 90.88 100 ASP A O 1
ATOM 758 N N . GLY A 1 101 ? 26.556 -0.428 -5.465 1.00 91.31 101 GLY A N 1
ATOM 759 C CA . GLY A 1 101 ? 25.810 -0.508 -4.206 1.00 91.31 101 GLY A CA 1
ATOM 760 C C . GLY A 1 101 ? 24.687 0.523 -4.124 1.00 91.31 101 GLY A C 1
ATOM 761 O O . GLY A 1 101 ? 24.422 1.224 -5.092 1.00 91.31 101 GLY A O 1
ATOM 762 N N . GLY A 1 102 ? 24.007 0.605 -2.981 1.00 94.69 102 GLY A N 1
ATOM 763 C CA . GLY A 1 102 ? 22.933 1.575 -2.752 1.00 94.69 102 GLY A CA 1
ATOM 764 C C . GLY A 1 102 ? 23.434 2.988 -2.441 1.00 94.69 102 GLY A C 1
ATOM 765 O O . GLY A 1 102 ? 24.633 3.264 -2.372 1.00 94.69 102 GLY A O 1
ATOM 766 N N . ASN A 1 103 ? 22.501 3.905 -2.214 1.00 96.50 103 ASN A N 1
ATOM 767 C CA . ASN A 1 103 ? 22.757 5.301 -1.871 1.00 96.50 103 ASN A CA 1
ATOM 768 C C . ASN A 1 103 ? 23.610 5.463 -0.604 1.00 96.50 103 ASN A C 1
ATOM 770 O O . ASN A 1 103 ? 24.367 6.422 -0.478 1.00 96.50 103 ASN A O 1
ATOM 774 N N . ASP A 1 104 ? 23.490 4.518 0.326 1.00 94.56 104 ASP A N 1
ATOM 775 C CA . ASP A 1 104 ? 24.257 4.437 1.568 1.00 94.56 104 ASP A CA 1
ATOM 776 C C . ASP A 1 104 ? 25.738 4.092 1.348 1.00 94.56 104 ASP A C 1
ATOM 778 O O . ASP A 1 104 ? 26.571 4.387 2.204 1.00 94.56 104 ASP A O 1
ATOM 782 N N . THR A 1 105 ? 26.074 3.504 0.198 1.00 94.94 105 THR A N 1
ATOM 783 C CA . THR A 1 105 ? 27.453 3.161 -0.176 1.00 94.94 105 THR A CA 1
ATOM 784 C C . THR A 1 105 ? 28.197 4.310 -0.861 1.00 94.94 105 THR A C 1
ATOM 786 O O . THR A 1 105 ? 29.423 4.264 -0.984 1.00 94.94 105 THR A O 1
ATOM 789 N N . LEU A 1 106 ? 27.486 5.362 -1.285 1.00 94.88 106 LEU A N 1
ATOM 790 C CA . LEU A 1 106 ? 28.093 6.512 -1.946 1.00 94.88 106 LEU A CA 1
ATOM 791 C C . LEU A 1 106 ? 28.899 7.370 -0.966 1.00 94.88 106 LEU A C 1
ATOM 793 O O . LEU A 1 106 ? 28.490 7.621 0.166 1.00 94.88 106 LEU A O 1
ATOM 797 N N . SER A 1 107 ? 30.015 7.929 -1.445 1.00 95.19 107 SER A N 1
ATOM 798 C CA . SER A 1 107 ? 30.821 8.895 -0.677 1.00 95.19 107 SER A CA 1
ATOM 799 C C . SER A 1 107 ? 30.022 10.148 -0.306 1.00 95.19 107 SER A C 1
ATOM 801 O O . SER A 1 107 ? 30.299 10.811 0.691 1.00 95.19 107 SER A O 1
ATOM 803 N N . THR A 1 108 ? 29.042 10.500 -1.137 1.00 95.88 108 THR A N 1
ATOM 804 C CA . THR A 1 108 ? 28.073 11.567 -0.896 1.00 95.88 108 THR A CA 1
ATOM 805 C C . THR A 1 108 ? 26.695 11.033 -1.279 1.00 95.88 108 THR A C 1
ATOM 807 O O . THR A 1 108 ? 26.405 10.944 -2.472 1.00 95.88 108 THR A O 1
ATOM 810 N N . PRO A 1 109 ? 25.867 10.634 -0.297 1.00 96.62 109 PRO A N 1
ATOM 811 C CA . PRO A 1 109 ? 24.523 10.143 -0.565 1.00 96.62 109 PRO A CA 1
ATOM 812 C C . PRO A 1 109 ? 23.670 11.197 -1.270 1.00 96.62 109 PRO A C 1
ATOM 814 O O . PRO A 1 109 ? 23.692 12.373 -0.900 1.00 96.62 109 PRO A O 1
ATOM 817 N N . LEU A 1 110 ? 22.889 10.754 -2.253 1.00 97.69 110 LEU A N 1
ATOM 818 C CA . LEU A 1 110 ? 21.899 11.584 -2.925 1.00 97.69 110 LEU A CA 1
ATOM 819 C C . LEU A 1 110 ? 20.798 11.995 -1.941 1.00 97.69 110 LEU A C 1
ATOM 821 O O . LEU A 1 110 ? 20.410 11.234 -1.048 1.00 97.69 110 LEU A O 1
ATOM 825 N N . THR A 1 111 ? 20.273 13.197 -2.137 1.00 96.50 111 THR A N 1
ATOM 826 C CA . THR A 1 111 ? 19.127 13.759 -1.415 1.00 96.50 111 THR A CA 1
ATOM 827 C C . THR A 1 111 ? 17.805 13.169 -1.907 1.00 96.50 111 THR A C 1
ATOM 829 O O . THR A 1 111 ? 17.719 12.635 -3.015 1.00 96.50 111 THR A O 1
ATOM 832 N N . LEU A 1 112 ? 16.737 13.286 -1.107 1.00 94.81 112 LEU A N 1
ATOM 833 C CA . LEU A 1 112 ? 15.412 12.753 -1.459 1.00 94.81 112 LEU A CA 1
ATOM 834 C C . LEU A 1 112 ? 14.926 13.254 -2.819 1.00 94.81 112 LEU A C 1
ATOM 836 O O . LEU A 1 112 ? 14.273 12.517 -3.550 1.00 94.81 112 LEU A O 1
ATOM 840 N N . GLU A 1 113 ? 15.206 14.510 -3.127 1.00 94.31 113 GLU A N 1
ATOM 841 C CA . GLU A 1 113 ? 14.821 15.190 -4.354 1.00 94.31 113 GLU A CA 1
ATOM 842 C C . GLU A 1 113 ? 15.576 14.641 -5.569 1.00 94.31 113 GLU A C 1
ATOM 844 O O . GLU A 1 113 ? 15.019 14.599 -6.664 1.00 94.31 113 GLU A O 1
ATOM 849 N N . GLU A 1 114 ? 16.812 14.182 -5.367 1.00 96.31 114 GLU A N 1
ATOM 850 C CA . GLU A 1 114 ? 17.635 13.560 -6.401 1.00 96.31 114 GLU A CA 1
ATOM 851 C C . GLU A 1 114 ? 17.248 12.102 -6.619 1.00 96.31 114 GLU A C 1
ATOM 853 O O . GLU A 1 114 ? 17.078 11.696 -7.760 1.00 96.31 114 GLU A O 1
ATOM 858 N N . HIS A 1 115 ? 17.073 11.309 -5.558 1.00 96.00 115 HIS A N 1
ATOM 859 C CA . HIS A 1 115 ? 16.876 9.862 -5.694 1.00 96.00 115 HIS A CA 1
ATOM 860 C C . HIS A 1 115 ? 15.391 9.443 -5.721 1.00 96.00 115 HIS A C 1
ATOM 862 O O . HIS A 1 115 ? 15.018 8.374 -6.215 1.00 96.00 115 HIS A O 1
ATOM 868 N N . LEU A 1 116 ? 14.493 10.303 -5.234 1.00 95.25 116 LEU A N 1
ATOM 869 C CA . LEU A 1 116 ? 13.040 10.115 -5.200 1.00 95.25 116 LEU A CA 1
ATOM 870 C C . LEU A 1 116 ? 12.613 8.796 -4.534 1.00 95.25 116 LEU A C 1
ATOM 872 O O . LEU A 1 116 ? 11.706 8.126 -5.013 1.00 95.25 116 LEU A O 1
ATOM 876 N N . SER A 1 117 ? 13.231 8.389 -3.425 1.00 95.88 117 SER A N 1
ATOM 877 C CA . SER A 1 117 ? 13.011 7.079 -2.762 1.00 95.88 117 SER A CA 1
ATOM 878 C C . SER A 1 117 ? 13.442 5.831 -3.554 1.00 95.88 117 SER A C 1
ATOM 880 O O . SER A 1 117 ? 13.093 4.718 -3.158 1.00 95.88 117 SER A O 1
ATOM 882 N N . ILE A 1 118 ? 14.208 5.991 -4.637 1.00 96.75 118 ILE A N 1
ATOM 883 C CA . ILE A 1 118 ? 15.041 4.920 -5.199 1.00 96.75 118 ILE A CA 1
ATOM 884 C C . ILE A 1 118 ? 16.379 5.007 -4.480 1.00 96.75 118 ILE A C 1
ATOM 886 O O . ILE A 1 118 ? 17.047 6.016 -4.614 1.00 96.75 118 ILE A O 1
ATOM 890 N N . GLU A 1 119 ? 16.710 4.044 -3.631 1.00 96.12 119 GLU A N 1
ATOM 891 C CA . GLU A 1 119 ? 17.937 4.082 -2.816 1.00 96.12 119 GLU A CA 1
ATOM 892 C C . GLU A 1 119 ? 18.849 2.888 -3.082 1.00 96.12 119 GLU A C 1
ATOM 894 O O . GLU A 1 119 ? 19.989 2.893 -2.646 1.00 96.12 119 GLU A O 1
ATOM 899 N N . ASP A 1 120 ? 18.377 1.901 -3.836 1.00 95.81 120 ASP A N 1
ATOM 900 C CA . ASP A 1 120 ? 19.165 0.767 -4.292 1.00 95.81 120 ASP A CA 1
ATOM 901 C C . ASP A 1 120 ? 19.208 0.757 -5.818 1.00 95.81 120 ASP A C 1
ATOM 903 O O . ASP A 1 120 ? 18.369 1.370 -6.487 1.00 95.81 120 ASP A O 1
ATOM 907 N N . ARG A 1 121 ? 20.155 0.008 -6.386 1.00 95.38 121 ARG A N 1
ATOM 908 C CA . ARG A 1 121 ? 20.244 -0.206 -7.831 1.00 95.38 121 ARG A CA 1
ATOM 909 C C . ARG A 1 121 ? 18.951 -0.836 -8.370 1.00 95.38 121 ARG A C 1
ATOM 911 O O . ARG A 1 121 ? 18.646 -1.978 -8.016 1.00 95.38 121 ARG A O 1
ATOM 918 N N . PRO A 1 122 ? 18.203 -0.167 -9.268 1.00 93.69 122 PRO A N 1
ATOM 919 C CA . PRO A 1 122 ? 17.083 -0.797 -9.952 1.00 93.69 122 PRO A CA 1
ATOM 920 C C . PRO A 1 122 ? 17.574 -1.965 -10.808 1.00 93.69 122 PRO A C 1
ATOM 922 O O . PRO A 1 122 ? 18.394 -1.794 -11.708 1.00 93.69 122 PRO A O 1
ATOM 925 N N . LEU A 1 123 ? 17.051 -3.157 -10.530 1.00 89.94 123 LEU A N 1
ATOM 926 C CA . LEU A 1 123 ? 17.396 -4.387 -11.245 1.00 89.94 123 LEU A CA 1
ATOM 927 C C . LEU A 1 123 ? 16.527 -4.559 -12.493 1.00 89.94 123 LEU A C 1
ATOM 929 O O . LEU A 1 123 ? 16.956 -5.158 -13.470 1.00 89.94 123 LEU A O 1
ATOM 933 N N . LEU A 1 124 ? 15.310 -4.010 -12.479 1.00 88.12 124 LEU A N 1
ATOM 934 C CA . LEU A 1 124 ? 14.405 -3.995 -13.622 1.00 88.12 124 LEU A CA 1
ATOM 935 C C . LEU A 1 124 ? 14.010 -2.558 -13.971 1.00 88.12 124 LEU A C 1
ATOM 937 O O . LEU A 1 124 ? 13.239 -1.914 -13.255 1.00 88.12 124 LEU A O 1
ATOM 941 N N . ILE A 1 125 ? 14.492 -2.078 -15.118 1.00 89.81 125 ILE A N 1
ATOM 942 C CA . ILE A 1 125 ? 14.109 -0.777 -15.674 1.00 89.81 125 ILE A CA 1
ATOM 943 C C . ILE A 1 125 ? 12.772 -0.928 -16.405 1.00 89.81 125 ILE A C 1
ATOM 945 O O . ILE A 1 125 ? 12.733 -1.305 -17.577 1.00 89.81 125 ILE A O 1
ATOM 949 N N . ILE A 1 126 ? 11.663 -0.611 -15.743 1.00 87.19 126 ILE A N 1
ATOM 950 C CA . ILE A 1 126 ? 10.317 -0.707 -16.321 1.00 87.19 126 ILE A CA 1
ATOM 951 C C . ILE A 1 126 ? 9.619 0.655 -16.336 1.00 87.19 126 ILE A C 1
ATOM 953 O O . ILE A 1 126 ? 9.839 1.486 -15.457 1.00 87.19 126 ILE A O 1
ATOM 957 N N . ASP A 1 127 ? 8.766 0.888 -17.339 1.00 88.94 127 ASP A N 1
ATOM 958 C CA . ASP A 1 127 ? 7.859 2.034 -17.308 1.00 88.94 127 ASP A CA 1
ATOM 959 C C . ASP A 1 127 ? 6.953 1.924 -16.068 1.00 88.94 127 ASP A C 1
ATOM 961 O O . ASP A 1 127 ? 6.301 0.890 -15.885 1.00 88.94 127 ASP A O 1
ATOM 965 N N . PRO A 1 128 ? 6.855 2.955 -15.218 1.00 88.00 128 PRO A N 1
ATOM 966 C CA . PRO A 1 128 ? 6.031 2.871 -14.015 1.00 88.00 128 PRO A CA 1
ATOM 967 C C . PRO A 1 128 ? 4.537 2.656 -14.295 1.00 88.00 128 PRO A C 1
ATOM 969 O O . PRO A 1 128 ? 3.822 2.114 -13.451 1.00 88.00 128 PRO A O 1
ATOM 972 N N . SER A 1 129 ? 4.049 3.009 -15.488 1.00 86.31 129 SER A N 1
ATOM 973 C CA . SER A 1 129 ? 2.688 2.676 -15.929 1.00 86.31 129 SER A CA 1
ATOM 974 C C . SER A 1 129 ? 2.472 1.174 -16.163 1.00 86.31 129 SER A C 1
ATOM 976 O O . SER A 1 129 ? 1.331 0.713 -16.133 1.00 86.31 129 SER A O 1
ATOM 978 N N . HIS A 1 130 ? 3.547 0.402 -16.334 1.00 88.31 130 HIS A N 1
ATOM 979 C CA . HIS A 1 130 ? 3.525 -1.053 -16.497 1.00 88.31 130 HIS A CA 1
ATOM 980 C C . HIS A 1 130 ? 3.692 -1.813 -15.171 1.00 88.31 130 HIS A C 1
ATOM 982 O O . HIS A 1 130 ? 3.731 -3.042 -15.162 1.00 88.31 130 HIS A O 1
ATOM 988 N N . ILE A 1 131 ? 3.778 -1.118 -14.036 1.00 88.12 131 ILE A N 1
ATOM 989 C CA . ILE A 1 131 ? 3.682 -1.755 -12.720 1.00 88.12 131 ILE A CA 1
ATOM 990 C C . ILE A 1 131 ? 2.202 -1.978 -12.443 1.00 88.12 131 ILE A C 1
ATOM 992 O O . ILE A 1 131 ? 1.453 -1.009 -12.305 1.00 88.12 131 ILE A O 1
ATOM 996 N N . ALA A 1 132 ? 1.757 -3.228 -12.376 1.00 86.38 132 ALA A N 1
ATOM 997 C CA . ALA A 1 132 ? 0.368 -3.560 -12.092 1.00 86.38 132 ALA A CA 1
ATOM 998 C C . ALA A 1 132 ? -0.030 -3.103 -10.677 1.00 86.38 132 ALA A C 1
ATOM 1000 O O . ALA A 1 132 ? 0.794 -3.117 -9.757 1.00 86.38 132 ALA A O 1
ATOM 1001 N N . PRO A 1 133 ? -1.298 -2.708 -10.458 1.00 81.19 133 PRO A N 1
ATOM 1002 C CA . PRO A 1 133 ? -1.799 -2.597 -9.097 1.00 81.19 133 PRO A CA 1
ATOM 1003 C C . PRO A 1 133 ? -1.733 -3.974 -8.422 1.00 81.19 133 PRO A C 1
ATOM 1005 O O . PRO A 1 133 ? -1.730 -5.007 -9.088 1.00 81.19 133 PRO A O 1
ATOM 1008 N N . MET A 1 134 ? -1.740 -3.995 -7.089 1.00 85.06 134 MET A N 1
ATOM 1009 C CA . MET A 1 134 ? -1.688 -5.230 -6.301 1.00 85.06 134 MET A CA 1
ATOM 1010 C C . MET A 1 134 ? -2.997 -5.402 -5.512 1.00 85.06 134 MET A C 1
ATOM 1012 O O . MET A 1 134 ? -3.009 -5.159 -4.303 1.00 85.06 134 MET A O 1
ATOM 1016 N N . PRO A 1 135 ? -4.123 -5.793 -6.152 1.00 82.19 135 PRO A N 1
ATOM 1017 C CA . PRO A 1 135 ? -5.450 -5.744 -5.533 1.00 82.19 135 PRO A CA 1
ATOM 1018 C C . PRO A 1 135 ? -5.564 -6.511 -4.225 1.00 82.19 135 PRO A C 1
ATOM 1020 O O . PRO A 1 135 ? -6.236 -6.063 -3.296 1.00 82.19 135 PRO A O 1
ATOM 1023 N N . LEU A 1 136 ? -4.882 -7.652 -4.124 1.00 82.06 136 LEU A N 1
ATOM 1024 C CA . LEU A 1 136 ? -4.837 -8.395 -2.876 1.00 82.06 136 LEU A CA 1
ATOM 1025 C C . LEU A 1 136 ? -4.160 -7.588 -1.767 1.00 82.06 136 LEU A C 1
ATOM 1027 O O . LEU A 1 136 ? -4.724 -7.471 -0.687 1.00 82.06 136 LEU A O 1
ATOM 1031 N N . HIS A 1 137 ? -2.971 -7.043 -2.018 1.00 81.25 137 HIS A N 1
ATOM 1032 C CA . HIS A 1 137 ? -2.222 -6.285 -1.016 1.00 81.25 137 HIS A CA 1
ATOM 1033 C C . HIS A 1 137 ? -2.979 -5.031 -0.592 1.00 81.25 137 HIS A C 1
ATOM 1035 O O . HIS A 1 137 ? -3.028 -4.721 0.594 1.00 81.25 137 HIS A O 1
ATOM 1041 N N . LEU A 1 138 ? -3.640 -4.363 -1.542 1.00 84.00 138 LEU A N 1
ATOM 1042 C CA . LEU A 1 138 ? -4.556 -3.264 -1.248 1.00 84.00 138 LEU A CA 1
ATOM 1043 C C . LEU A 1 138 ? -5.713 -3.735 -0.363 1.00 84.00 138 LEU A C 1
ATOM 1045 O O . LEU A 1 138 ? -6.020 -3.091 0.634 1.00 84.00 138 LEU A O 1
ATOM 1049 N N . THR A 1 139 ? -6.309 -4.889 -0.677 1.00 87.06 139 THR A N 1
ATOM 1050 C CA . THR A 1 139 ? -7.406 -5.461 0.110 1.00 87.06 139 THR A CA 1
ATOM 1051 C C . THR A 1 139 ? -6.987 -5.762 1.543 1.00 87.06 139 THR A C 1
ATOM 1053 O O . THR A 1 139 ? -7.667 -5.364 2.485 1.00 87.06 139 THR A O 1
ATOM 1056 N N . LEU A 1 140 ? -5.854 -6.435 1.713 1.00 85.12 140 LEU A N 1
ATOM 1057 C CA . LEU A 1 140 ? -5.328 -6.805 3.020 1.00 85.12 140 LEU A CA 1
ATOM 1058 C C . LEU A 1 140 ? -4.911 -5.568 3.817 1.00 85.12 140 LEU A C 1
ATOM 1060 O O . LEU A 1 140 ? -5.324 -5.405 4.964 1.00 85.12 140 LEU A O 1
ATOM 1064 N N . GLY A 1 141 ? -4.154 -4.667 3.188 1.00 84.69 141 GLY A N 1
ATOM 1065 C CA . GLY A 1 141 ? -3.675 -3.437 3.804 1.00 84.69 141 GLY A CA 1
ATOM 1066 C C . GLY A 1 141 ? -4.816 -2.536 4.267 1.00 84.69 141 GLY A C 1
ATOM 1067 O O . GLY A 1 141 ? -4.833 -2.133 5.427 1.00 84.69 141 GLY A O 1
ATOM 1068 N N . ILE A 1 142 ? -5.801 -2.264 3.405 1.00 86.50 142 ILE A N 1
ATOM 1069 C CA . ILE A 1 142 ? -6.920 -1.370 3.734 1.00 86.50 142 ILE A CA 1
ATOM 1070 C C . ILE A 1 142 ? -7.842 -2.003 4.781 1.00 86.50 142 ILE A C 1
ATOM 1072 O O . ILE A 1 142 ? -8.214 -1.331 5.742 1.00 86.50 142 ILE A O 1
ATOM 1076 N N . SER A 1 143 ? -8.171 -3.295 4.660 1.00 88.69 143 SER A N 1
ATOM 1077 C CA . SER A 1 143 ? -8.989 -3.982 5.667 1.00 88.69 143 SER A CA 1
ATOM 1078 C C . SER A 1 143 ? -8.335 -3.959 7.049 1.00 88.69 143 SER A C 1
ATOM 1080 O O . SER A 1 143 ? -8.999 -3.619 8.026 1.00 88.69 143 SER A O 1
ATOM 1082 N N . VAL A 1 144 ? -7.039 -4.274 7.151 1.00 85.75 144 VAL A N 1
ATOM 1083 C CA . VAL A 1 144 ? -6.312 -4.220 8.431 1.00 85.75 144 VAL A CA 1
ATOM 1084 C C . VAL A 1 144 ? -6.209 -2.783 8.942 1.00 85.75 144 VAL A C 1
ATOM 1086 O O . VAL A 1 144 ? -6.398 -2.546 10.135 1.00 85.75 144 VAL A O 1
ATOM 1089 N N . TYR A 1 145 ? -5.964 -1.817 8.051 1.00 86.44 145 TYR A N 1
ATOM 1090 C CA . TYR A 1 145 ? -5.890 -0.405 8.411 1.00 86.44 145 TYR A CA 1
ATOM 1091 C C . TYR A 1 145 ? -7.199 0.101 9.026 1.00 86.44 145 TYR A C 1
ATOM 1093 O O . TYR A 1 145 ? -7.154 0.737 10.072 1.00 86.44 145 TYR A O 1
ATOM 1101 N N . LEU A 1 146 ? -8.361 -0.237 8.457 1.00 89.06 146 LEU A N 1
ATOM 1102 C CA . LEU A 1 146 ? -9.661 0.149 9.021 1.00 89.06 146 LEU A CA 1
ATOM 1103 C C . LEU A 1 146 ? -9.889 -0.439 10.419 1.00 89.06 146 LEU A C 1
ATOM 1105 O O . LEU A 1 146 ? -10.373 0.258 11.310 1.00 89.06 146 LEU A O 1
ATOM 1109 N N . LEU A 1 147 ? -9.529 -1.704 10.641 1.00 90.44 147 LEU A N 1
ATOM 1110 C CA . LEU A 1 147 ? -9.664 -2.334 11.959 1.00 90.44 147 LEU A CA 1
ATOM 1111 C C . LEU A 1 147 ? -8.751 -1.662 12.991 1.00 90.44 147 LEU A C 1
ATOM 1113 O O . LEU A 1 147 ? -9.192 -1.309 14.087 1.00 90.44 147 LEU A O 1
ATOM 1117 N N . ARG A 1 148 ? -7.490 -1.426 12.612 1.00 90.00 148 ARG A N 1
ATOM 1118 C CA . ARG A 1 148 ? -6.498 -0.742 13.444 1.00 90.00 148 ARG A CA 1
ATOM 1119 C C . ARG A 1 148 ? -6.904 0.698 13.751 1.00 90.00 148 ARG A C 1
ATOM 1121 O O . ARG A 1 148 ? -6.782 1.117 14.897 1.00 90.00 148 ARG A O 1
ATOM 1128 N N . LEU A 1 149 ? -7.427 1.426 12.768 1.00 88.94 149 LEU A N 1
ATOM 1129 C CA . LEU A 1 149 ? -7.881 2.806 12.927 1.00 88.94 149 LEU A CA 1
ATOM 1130 C C . LEU A 1 149 ? -8.977 2.919 13.994 1.00 88.94 149 LEU A C 1
ATOM 1132 O O . LEU A 1 149 ? -8.967 3.865 14.775 1.00 88.94 149 LEU A O 1
ATOM 1136 N N . GLY A 1 150 ? -9.881 1.936 14.083 1.00 89.75 150 GLY A N 1
ATOM 1137 C CA . GLY A 1 150 ? -10.868 1.873 15.164 1.00 89.75 150 GLY A CA 1
ATOM 1138 C C . GLY A 1 150 ? -10.213 1.769 16.547 1.00 89.75 150 GLY A C 1
ATOM 1139 O O . GLY A 1 150 ? -10.572 2.513 17.456 1.00 89.75 150 GLY A O 1
ATOM 1140 N N . ILE A 1 151 ? -9.201 0.904 16.697 1.00 90.69 151 ILE A N 1
ATOM 1141 C CA . ILE A 1 151 ? -8.457 0.740 17.960 1.00 90.69 151 ILE A CA 1
ATOM 1142 C C . ILE A 1 151 ? -7.715 2.032 18.319 1.00 90.69 151 ILE A C 1
ATOM 1144 O O . ILE A 1 151 ? -7.785 2.494 19.457 1.00 90.69 151 ILE A O 1
ATOM 1148 N N . GLU A 1 152 ? -7.031 2.635 17.346 1.00 91.19 152 GLU A N 1
ATOM 1149 C CA . GLU A 1 152 ? -6.296 3.890 17.526 1.00 91.19 152 GLU A CA 1
ATOM 1150 C C . GLU A 1 152 ? -7.228 5.050 17.894 1.00 91.19 152 GLU A C 1
ATOM 1152 O O . GLU A 1 152 ? -6.890 5.844 18.771 1.00 91.19 152 GLU A O 1
ATOM 1157 N N . ALA A 1 153 ? -8.424 5.119 17.301 1.00 91.25 153 ALA A N 1
ATOM 1158 C CA . ALA A 1 153 ? -9.428 6.121 17.645 1.00 91.25 153 ALA A CA 1
ATOM 1159 C C . ALA A 1 153 ? -9.886 5.988 19.106 1.00 91.25 153 ALA A C 1
ATOM 1161 O O . ALA A 1 153 ? -9.920 6.983 19.832 1.00 91.25 153 ALA A O 1
ATOM 1162 N N . VAL A 1 154 ? -10.186 4.768 19.570 1.00 91.44 154 VAL A N 1
ATOM 1163 C CA . VAL A 1 154 ? -10.554 4.535 20.977 1.00 91.44 154 VAL A CA 1
ATOM 1164 C C . VAL A 1 154 ? -9.386 4.862 21.902 1.00 91.44 154 VAL A C 1
ATOM 1166 O O . VAL A 1 154 ? -9.583 5.543 22.906 1.00 91.44 154 VAL A O 1
ATOM 1169 N N . TYR A 1 155 ? -8.167 4.445 21.553 1.00 93.06 155 TYR A N 1
ATOM 1170 C CA . TYR A 1 155 ? -6.970 4.746 22.336 1.00 93.06 155 TYR A CA 1
ATOM 1171 C C . TYR A 1 155 ? -6.762 6.250 22.502 1.00 93.06 155 TYR A C 1
ATOM 1173 O O . TYR A 1 155 ? -6.571 6.729 23.617 1.00 93.06 155 TYR A O 1
ATOM 1181 N N . PHE A 1 156 ? -6.841 7.000 21.404 1.00 93.06 156 PHE A N 1
ATOM 1182 C CA . PHE A 1 156 ? -6.639 8.443 21.413 1.00 93.06 156 PHE A CA 1
ATOM 1183 C C . PHE A 1 156 ? -7.699 9.177 22.248 1.00 93.06 156 PHE A C 1
ATOM 1185 O O . PHE A 1 156 ? -7.376 10.123 22.960 1.00 93.06 156 PHE A O 1
ATOM 1192 N N . LEU A 1 157 ? -8.959 8.737 22.189 1.00 93.50 157 LEU A N 1
ATOM 1193 C CA . LEU A 1 157 ? -10.084 9.429 22.832 1.00 93.50 157 LEU A CA 1
ATOM 1194 C C . LEU A 1 157 ? -10.344 8.992 24.277 1.00 93.50 157 LEU A C 1
ATOM 1196 O O . LEU A 1 157 ? -10.893 9.761 25.064 1.00 93.50 157 LEU A O 1
ATOM 1200 N N . ARG A 1 158 ? -10.039 7.735 24.608 1.00 94.25 158 ARG A N 1
ATOM 1201 C CA . ARG A 1 158 ? -10.454 7.079 25.860 1.00 94.25 158 ARG A CA 1
ATOM 1202 C C . ARG A 1 158 ? -9.293 6.427 26.614 1.00 94.25 158 ARG A C 1
ATOM 1204 O O . ARG A 1 158 ? -9.483 5.964 27.735 1.00 94.25 158 ARG A O 1
ATOM 1211 N N . GLY A 1 159 ? -8.099 6.398 26.033 1.00 90.88 159 GLY A N 1
ATOM 1212 C CA . GLY A 1 159 ? -6.910 5.812 26.636 1.00 90.88 159 GLY A CA 1
ATOM 1213 C C . GLY A 1 159 ? -6.794 4.298 26.450 1.00 90.88 159 GLY A C 1
ATOM 1214 O O . GLY A 1 159 ? -7.591 3.638 25.781 1.00 90.88 159 GLY A O 1
ATOM 1215 N N . ARG A 1 160 ? -5.747 3.737 27.061 1.00 92.56 160 ARG A N 1
ATOM 1216 C CA . ARG A 1 160 ? -5.299 2.354 26.842 1.00 92.56 160 ARG A CA 1
ATOM 1217 C C . ARG A 1 160 ? -6.320 1.292 27.249 1.00 92.56 160 ARG A C 1
ATOM 1219 O O . ARG A 1 160 ? -6.516 0.343 26.497 1.00 92.56 160 ARG A O 1
ATOM 1226 N N . VAL A 1 161 ? -6.931 1.424 28.428 1.00 93.94 161 VAL A N 1
ATOM 1227 C CA . VAL A 1 161 ? -7.823 0.384 28.975 1.00 93.94 161 VAL A CA 1
ATOM 1228 C C . VAL A 1 161 ? -9.072 0.211 28.097 1.00 93.94 161 VAL A C 1
ATOM 1230 O O . VAL A 1 161 ? -9.292 -0.904 27.630 1.00 93.94 161 VAL A O 1
ATOM 1233 N N . PRO A 1 162 ? -9.823 1.275 27.741 1.00 92.62 162 PRO A N 1
ATOM 1234 C CA . PRO A 1 162 ? -10.956 1.135 26.823 1.00 92.62 162 PRO A CA 1
ATOM 1235 C C . PRO A 1 162 ? -10.567 0.629 25.431 1.00 92.62 162 PRO A C 1
ATOM 1237 O O . PRO A 1 162 ? -11.335 -0.104 24.815 1.00 92.62 162 PRO A O 1
ATOM 1240 N N . ALA A 1 163 ? -9.376 0.980 24.933 1.00 88.38 163 ALA A N 1
ATOM 1241 C CA . ALA A 1 163 ? -8.889 0.487 23.646 1.00 88.38 163 ALA A CA 1
ATOM 1242 C C . ALA A 1 163 ? -8.601 -1.020 23.661 1.00 88.38 163 ALA A C 1
ATOM 1244 O O . ALA A 1 163 ? -8.897 -1.700 22.680 1.00 88.38 163 ALA A O 1
ATOM 1245 N N . ALA A 1 164 ? -8.069 -1.548 24.767 1.00 88.25 164 ALA A N 1
ATOM 1246 C CA . ALA A 1 164 ? -7.876 -2.984 24.944 1.00 88.25 164 ALA A CA 1
ATOM 1247 C C . ALA A 1 164 ? -9.224 -3.723 24.962 1.00 88.25 164 ALA A C 1
ATOM 1249 O O . ALA A 1 164 ? -9.411 -4.665 24.196 1.00 88.25 164 ALA A O 1
ATOM 1250 N N . THR A 1 165 ? -10.198 -3.224 25.732 1.00 91.25 165 THR A N 1
ATOM 1251 C CA . THR A 1 165 ? -11.564 -3.772 25.748 1.00 91.25 165 THR A CA 1
ATOM 1252 C C . THR A 1 165 ? -12.215 -3.727 24.362 1.00 91.25 165 THR A C 1
ATOM 1254 O O . THR A 1 165 ? -12.833 -4.698 23.929 1.00 91.25 165 THR A O 1
ATOM 1257 N N . TYR A 1 166 ? -12.054 -2.624 23.622 1.00 90.56 166 TYR A N 1
ATOM 1258 C CA . TYR A 1 166 ? -12.536 -2.532 22.244 1.00 90.56 166 TYR A CA 1
ATOM 1259 C C . TYR A 1 166 ? -11.862 -3.564 21.332 1.00 90.56 166 TYR A C 1
ATOM 1261 O O . TYR A 1 166 ? -12.549 -4.227 20.562 1.00 90.56 166 TYR A O 1
ATOM 1269 N N . ALA A 1 167 ? -10.540 -3.733 21.421 1.00 90.94 167 ALA A N 1
ATOM 1270 C CA . ALA A 1 167 ? -9.803 -4.695 20.604 1.00 90.94 167 ALA A CA 1
ATOM 1271 C C . ALA A 1 167 ? -10.243 -6.147 20.872 1.00 90.94 167 ALA A C 1
ATOM 1273 O O . ALA A 1 167 ? -10.399 -6.924 19.929 1.00 90.94 167 ALA A O 1
ATOM 1274 N N . GLU A 1 168 ? -10.505 -6.504 22.131 1.00 89.69 168 GLU A N 1
ATOM 1275 C CA . GLU A 1 168 ? -11.058 -7.812 22.507 1.00 89.69 168 GLU A CA 1
ATOM 1276 C C . GLU A 1 168 ? -12.470 -8.015 21.944 1.00 89.69 168 GLU A C 1
ATOM 1278 O O . GLU A 1 168 ? -12.751 -9.032 21.301 1.00 89.69 168 GLU A O 1
ATOM 1283 N N . ASN A 1 169 ? -13.350 -7.022 22.106 1.00 92.31 169 ASN A N 1
ATOM 1284 C CA . ASN A 1 169 ? -14.703 -7.065 21.550 1.00 92.31 169 ASN A CA 1
ATOM 1285 C C . ASN A 1 169 ? -14.692 -7.128 20.020 1.00 92.31 169 ASN A C 1
ATOM 1287 O O . ASN A 1 169 ? -15.510 -7.829 19.421 1.00 92.31 169 ASN A O 1
ATOM 1291 N N . LEU A 1 170 ? -13.744 -6.442 19.381 1.00 91.06 170 LEU A N 1
ATOM 1292 C CA . LEU A 1 170 ? -13.537 -6.487 17.942 1.00 91.06 170 LEU A CA 1
ATOM 1293 C C . LEU A 1 170 ? -13.103 -7.887 17.509 1.00 91.06 170 LEU A C 1
ATOM 1295 O O . LEU A 1 170 ? -13.698 -8.445 16.592 1.00 91.06 170 LEU A O 1
ATOM 1299 N N . ALA A 1 171 ? -12.129 -8.493 18.190 1.00 89.94 171 ALA A N 1
ATOM 1300 C CA . ALA A 1 171 ? -11.697 -9.860 17.907 1.00 89.94 171 ALA A CA 1
ATOM 1301 C C . ALA A 1 171 ? -12.851 -10.869 18.055 1.00 89.94 171 ALA A C 1
ATOM 1303 O O . ALA A 1 171 ? -13.021 -11.747 17.203 1.00 89.94 171 ALA A O 1
ATOM 1304 N N . ASN A 1 172 ? -13.686 -10.718 19.087 1.00 89.19 172 ASN A N 1
ATOM 1305 C CA . ASN A 1 172 ? -14.873 -11.551 19.288 1.00 89.19 172 ASN A CA 1
ATOM 1306 C C . ASN A 1 172 ? -15.923 -11.334 18.193 1.00 89.19 172 ASN A C 1
ATOM 1308 O O . ASN A 1 172 ? -16.422 -12.308 17.633 1.00 89.19 172 ASN A O 1
ATOM 1312 N N . THR A 1 173 ? -16.195 -10.081 17.824 1.00 92.06 173 THR A N 1
ATOM 1313 C CA . THR A 1 173 ? -17.121 -9.728 16.735 1.00 92.06 173 THR A CA 1
ATOM 1314 C C . THR A 1 173 ? -16.649 -10.307 15.405 1.00 92.06 173 THR A C 1
ATOM 1316 O O . THR A 1 173 ? -17.437 -10.901 14.668 1.00 92.06 173 THR A O 1
ATOM 1319 N N . LEU A 1 174 ? -15.350 -10.207 15.110 1.00 89.69 174 LEU A N 1
ATOM 1320 C CA . LEU A 1 174 ? -14.753 -10.786 13.909 1.00 89.69 174 LEU A CA 1
ATOM 1321 C C . LEU A 1 174 ? -14.915 -12.313 13.885 1.00 89.69 174 LEU A C 1
ATOM 1323 O O . LEU A 1 174 ? -15.325 -12.878 12.869 1.00 89.69 174 LEU A O 1
ATOM 1327 N N . ARG A 1 175 ? -14.670 -12.981 15.015 1.00 89.81 175 ARG A N 1
ATOM 1328 C CA . ARG A 1 175 ? -14.780 -14.440 15.130 1.00 89.81 175 ARG A CA 1
ATOM 1329 C C . ARG A 1 175 ? -16.222 -14.935 15.032 1.00 89.81 175 ARG A C 1
ATOM 1331 O O . ARG A 1 175 ? -16.494 -15.837 14.247 1.00 89.81 175 ARG A O 1
ATOM 1338 N N . GLN A 1 176 ? -17.121 -14.366 15.828 1.00 91.25 176 GLN A N 1
ATOM 1339 C CA . GLN A 1 176 ? -18.470 -14.894 16.050 1.00 91.25 176 GLN A CA 1
ATOM 1340 C C . GLN A 1 176 ? -19.480 -14.344 15.039 1.00 91.25 176 GLN A C 1
ATOM 1342 O O . GLN A 1 176 ? -20.228 -15.110 14.438 1.00 91.25 176 GLN A O 1
ATOM 1347 N N . SER A 1 177 ? -19.471 -13.030 14.811 1.00 91.75 177 SER A N 1
ATOM 1348 C CA . SER A 1 177 ? -20.486 -12.352 13.995 1.00 91.75 177 SER A CA 1
ATOM 1349 C C . SER A 1 177 ? -20.053 -12.201 12.542 1.00 91.75 177 SER A C 1
ATOM 1351 O O . SER A 1 177 ? -20.857 -12.380 11.628 1.00 91.75 177 SER A O 1
ATOM 1353 N N . VAL A 1 178 ? -18.773 -11.914 12.288 1.00 89.94 178 VAL A N 1
ATOM 1354 C CA . VAL A 1 178 ? -18.245 -11.821 10.917 1.00 89.94 178 VAL A CA 1
ATOM 1355 C C . VAL A 1 178 ? -17.861 -13.200 10.375 1.00 89.94 178 VAL A C 1
ATOM 1357 O O . VAL A 1 178 ? -17.964 -13.422 9.171 1.00 89.94 178 VAL A O 1
ATOM 1360 N N . GLY A 1 179 ? -17.494 -14.151 11.238 1.00 89.94 179 GLY A N 1
ATOM 1361 C CA . GLY A 1 179 ? -17.122 -15.514 10.848 1.00 89.94 179 GLY A CA 1
ATOM 1362 C C . GLY A 1 179 ? -15.708 -15.594 10.273 1.00 89.94 179 GLY A C 1
ATOM 1363 O O . GLY A 1 179 ? -15.492 -16.221 9.227 1.00 89.94 179 GLY A O 1
ATOM 1364 N N . VAL A 1 180 ? -14.765 -14.898 10.913 1.00 86.31 180 VAL A N 1
ATOM 1365 C CA . VAL A 1 180 ? -13.353 -14.814 10.531 1.00 86.31 180 VAL A CA 1
ATOM 1366 C C . VAL A 1 180 ? -12.479 -15.145 11.737 1.00 86.31 180 VAL A C 1
ATOM 1368 O O . VAL A 1 180 ? -12.527 -14.466 12.757 1.00 86.31 180 VAL A O 1
ATOM 1371 N N . ALA A 1 181 ? -11.654 -16.181 11.612 1.00 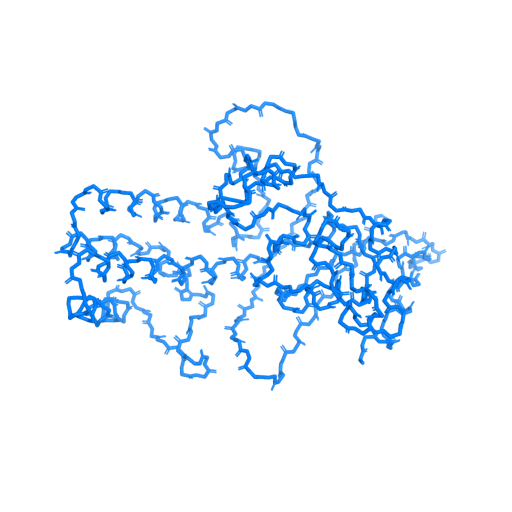74.44 181 ALA A N 1
ATOM 1372 C CA . ALA A 1 181 ? -10.663 -16.540 12.618 1.00 74.44 181 ALA A CA 1
ATOM 1373 C C . ALA A 1 181 ? -9.264 -16.117 12.135 1.00 74.44 181 ALA A C 1
ATOM 1375 O O . ALA A 1 181 ? -8.948 -16.378 10.973 1.00 74.44 181 ALA A O 1
ATOM 1376 N N . PRO A 1 182 ? -8.424 -15.495 12.982 1.00 61.75 182 PRO A N 1
ATOM 1377 C CA . PRO A 1 182 ? -7.035 -15.216 12.629 1.00 61.75 182 PRO A CA 1
ATOM 1378 C C . PRO A 1 182 ? -6.330 -16.500 12.191 1.00 61.75 182 PRO A C 1
ATOM 1380 O O . PRO A 1 182 ? -6.492 -17.543 12.829 1.00 61.75 182 PRO A O 1
ATOM 1383 N N . THR A 1 183 ? -5.552 -16.436 11.115 1.00 64.06 183 THR A N 1
ATOM 1384 C CA . THR A 1 183 ? -4.780 -17.592 10.649 1.00 64.06 183 THR A CA 1
ATOM 1385 C C . THR A 1 183 ? -3.471 -17.715 11.442 1.00 64.06 183 THR A C 1
ATOM 1387 O O . THR A 1 183 ? -2.667 -16.778 11.412 1.00 64.06 183 THR A O 1
ATOM 1390 N N . PRO A 1 184 ? -3.216 -18.844 12.142 1.00 54.72 184 PRO A N 1
ATOM 1391 C CA . PRO A 1 184 ? -2.053 -18.985 13.029 1.00 54.72 184 PRO A CA 1
ATOM 1392 C C . PRO A 1 184 ? -0.703 -18.868 12.314 1.00 54.72 184 PRO A C 1
ATOM 1394 O O . PRO A 1 184 ? 0.231 -18.280 12.841 1.00 54.72 184 PRO A O 1
ATOM 1397 N N . TYR A 1 185 ? -0.615 -19.389 11.091 1.00 54.19 185 TYR A N 1
ATOM 1398 C CA . TYR A 1 185 ? 0.613 -19.457 10.290 1.00 54.19 185 TYR A CA 1
ATOM 1399 C C . TYR A 1 185 ? 0.990 -18.128 9.617 1.00 54.19 185 TYR A C 1
ATOM 1401 O O . TYR A 1 185 ? 2.010 -18.017 8.947 1.00 54.19 185 TYR A O 1
ATOM 1409 N N . PHE A 1 186 ? 0.157 -17.112 9.805 1.00 55.25 186 PHE A N 1
ATOM 1410 C CA . PHE A 1 186 ? 0.300 -15.794 9.221 1.00 55.25 186 PHE A CA 1
ATOM 1411 C C . PHE A 1 186 ? 0.518 -14.730 10.313 1.00 55.25 186 PHE A C 1
ATOM 1413 O O . PHE A 1 186 ? 0.072 -13.593 10.185 1.00 55.25 186 PHE A O 1
ATOM 1420 N N . ASN A 1 187 ? 1.158 -15.082 11.433 1.00 60.66 187 ASN A N 1
ATOM 1421 C CA . ASN A 1 187 ? 1.335 -14.171 12.574 1.00 60.66 187 ASN A CA 1
ATOM 1422 C C . ASN A 1 187 ? 0.010 -13.489 12.998 1.00 60.66 187 ASN A C 1
ATOM 1424 O O . ASN A 1 187 ? -0.004 -12.337 13.426 1.00 60.66 187 ASN A O 1
ATOM 1428 N N . GLY A 1 188 ? -1.124 -14.183 12.820 1.00 61.88 188 GLY A N 1
ATOM 1429 C CA . GLY A 1 188 ? -2.463 -13.648 13.080 1.00 61.88 188 GLY A CA 1
ATOM 1430 C C . GLY A 1 188 ? -3.045 -12.715 12.005 1.00 61.88 188 GLY A C 1
ATOM 1431 O O . GLY A 1 188 ? -4.067 -12.084 12.267 1.00 61.88 188 GLY A O 1
ATOM 1432 N N . ALA A 1 189 ? -2.446 -12.616 10.814 1.00 69.62 189 ALA A N 1
ATOM 1433 C CA . ALA A 1 189 ? -2.987 -11.843 9.695 1.00 69.62 189 ALA A CA 1
ATOM 1434 C C . ALA A 1 189 ? -4.232 -12.503 9.074 1.00 69.62 189 ALA A C 1
ATOM 1436 O O . ALA A 1 189 ? -4.647 -13.594 9.471 1.00 69.62 189 ALA A O 1
ATOM 1437 N N . PHE A 1 190 ? -4.839 -11.812 8.106 1.00 78.81 190 PHE A N 1
ATOM 1438 C CA . PHE A 1 190 ? -6.029 -12.274 7.397 1.00 78.81 190 PHE A CA 1
ATOM 1439 C C . PHE A 1 190 ? -5.697 -12.756 5.988 1.00 78.81 190 PHE A C 1
ATOM 1441 O O . PHE A 1 190 ? -4.912 -12.140 5.269 1.00 78.81 190 PHE A O 1
ATOM 1448 N N . GLU A 1 191 ? -6.378 -13.809 5.549 1.00 84.00 191 GLU A N 1
ATOM 1449 C CA . GLU A 1 191 ? -6.391 -14.195 4.139 1.00 84.00 191 GLU A CA 1
ATOM 1450 C C . GLU A 1 191 ? -7.224 -13.217 3.298 1.00 84.00 191 GLU A C 1
ATOM 1452 O O . GLU A 1 191 ? -8.184 -12.605 3.776 1.00 84.00 191 GLU A O 1
ATOM 1457 N N . GLY A 1 192 ? -6.968 -13.163 1.986 1.00 83.62 192 GLY A N 1
ATOM 1458 C CA . GLY A 1 192 ? -7.759 -12.333 1.070 1.00 83.62 192 GLY A CA 1
ATOM 1459 C C . GLY A 1 192 ? -9.268 -12.606 1.161 1.00 83.62 192 GLY A C 1
ATOM 1460 O O . GLY A 1 192 ? -10.070 -11.675 1.196 1.00 83.62 192 GLY A O 1
ATOM 1461 N N . ARG A 1 193 ? -9.673 -13.879 1.295 1.00 86.38 193 ARG A N 1
ATOM 1462 C CA . ARG A 1 193 ? -11.086 -14.270 1.476 1.00 86.38 193 ARG A CA 1
ATOM 1463 C C . ARG A 1 193 ? -11.674 -13.746 2.789 1.00 86.38 193 ARG A C 1
ATOM 1465 O O . ARG A 1 193 ? -12.853 -13.403 2.844 1.00 86.38 193 ARG A O 1
ATOM 1472 N N . GLN A 1 194 ? -10.872 -13.693 3.844 1.00 88.38 194 GLN A N 1
ATOM 1473 C CA . GLN A 1 194 ? -11.303 -13.178 5.135 1.00 88.38 194 GLN A CA 1
ATOM 1474 C C . GLN A 1 194 ? -11.514 -11.666 5.069 1.00 88.38 194 GLN A C 1
ATOM 1476 O O . GLN A 1 194 ? -12.554 -11.188 5.511 1.00 88.38 194 GLN A O 1
ATOM 1481 N N . CYS A 1 195 ? -10.620 -10.924 4.410 1.00 88.44 195 CYS A N 1
ATOM 1482 C CA . CYS A 1 195 ? -10.815 -9.495 4.162 1.00 88.44 195 CYS A CA 1
ATOM 1483 C C . CYS A 1 195 ? -12.051 -9.199 3.302 1.00 88.44 195 CYS A C 1
ATOM 1485 O O . CYS A 1 195 ? -12.757 -8.233 3.586 1.00 88.44 195 CYS A O 1
ATOM 1487 N N . GLN A 1 196 ? -12.382 -10.059 2.327 1.00 89.75 196 GLN A N 1
ATOM 1488 C CA . GLN A 1 196 ? -13.659 -9.970 1.600 1.00 89.75 196 GLN A CA 1
ATOM 1489 C C . GLN A 1 196 ? -14.861 -10.063 2.545 1.00 89.75 196 GLN A C 1
ATOM 1491 O O . GLN A 1 196 ? -15.769 -9.234 2.493 1.00 89.75 196 GLN A O 1
ATOM 1496 N N . ARG A 1 197 ? -14.848 -11.050 3.446 1.00 92.19 197 ARG A N 1
ATOM 1497 C CA . ARG A 1 197 ? -15.924 -11.256 4.422 1.00 92.19 197 ARG A CA 1
ATOM 1498 C C . ARG A 1 197 ? -16.023 -10.109 5.430 1.00 92.19 197 ARG A C 1
ATOM 1500 O O . ARG A 1 197 ? -17.132 -9.683 5.739 1.00 92.19 197 ARG A O 1
ATOM 1507 N N . ILE A 1 198 ? -14.884 -9.587 5.893 1.00 91.19 198 ILE A N 1
ATOM 1508 C CA . ILE A 1 198 ? -14.823 -8.393 6.748 1.00 91.19 198 ILE A CA 1
ATOM 1509 C C . ILE A 1 198 ? -15.450 -7.210 6.021 1.00 91.19 198 ILE A C 1
ATOM 1511 O O . ILE A 1 198 ? -16.351 -6.590 6.570 1.00 91.19 198 ILE A O 1
ATOM 1515 N N . GLY A 1 199 ? -15.040 -6.940 4.778 1.00 92.00 199 GLY A N 1
ATOM 1516 C CA . GLY A 1 199 ? -15.604 -5.864 3.963 1.00 92.00 199 GLY A CA 1
ATOM 1517 C C . GLY A 1 199 ? -17.127 -5.950 3.867 1.00 92.00 199 GLY A C 1
ATOM 1518 O O . GLY A 1 199 ? -17.826 -5.005 4.225 1.00 92.00 199 GLY A O 1
ATOM 1519 N N . GLN A 1 200 ? -17.657 -7.118 3.499 1.00 92.19 200 GLN A N 1
ATOM 1520 C CA . GLN A 1 200 ? -19.104 -7.357 3.401 1.00 92.19 200 GLN A CA 1
ATOM 1521 C C . GLN A 1 200 ? -19.866 -7.117 4.713 1.00 92.19 200 GLN A C 1
ATOM 1523 O O . GLN A 1 200 ? -21.047 -6.785 4.674 1.00 92.19 200 GLN A O 1
ATOM 1528 N N . ARG A 1 201 ? -19.211 -7.273 5.869 1.00 94.56 201 ARG A N 1
ATOM 1529 C CA . ARG A 1 201 ? -19.821 -7.143 7.203 1.00 94.56 201 ARG A CA 1
ATOM 1530 C C . ARG A 1 201 ? -19.240 -5.988 8.023 1.00 94.56 201 ARG A C 1
ATOM 1532 O O . ARG A 1 201 ? -19.346 -5.995 9.247 1.00 94.56 201 ARG A O 1
ATOM 1539 N N . LEU A 1 202 ? -18.655 -4.980 7.369 1.00 93.56 202 LEU A N 1
ATOM 1540 C CA . LEU A 1 202 ? -18.069 -3.823 8.055 1.00 93.56 202 LEU A CA 1
ATOM 1541 C C . LEU A 1 202 ? -19.077 -3.040 8.905 1.00 93.56 202 LEU A C 1
ATOM 1543 O O . LEU A 1 202 ? -18.663 -2.414 9.875 1.00 93.56 202 LEU A O 1
ATOM 1547 N N . SER A 1 203 ? -20.380 -3.119 8.615 1.00 94.75 203 SER A N 1
ATOM 1548 C CA . SER A 1 203 ? -21.416 -2.503 9.456 1.00 94.75 203 SER A CA 1
ATOM 1549 C C . SER A 1 203 ? -21.351 -2.982 10.910 1.00 94.75 203 SER A C 1
ATOM 1551 O O . SER A 1 203 ? -21.474 -2.168 11.815 1.00 94.75 203 SER A O 1
ATOM 1553 N N . MET A 1 204 ? -21.038 -4.261 11.149 1.00 95.44 204 MET A N 1
ATOM 1554 C CA . MET A 1 204 ? -20.882 -4.806 12.504 1.00 95.44 204 MET A CA 1
ATOM 1555 C C . MET A 1 204 ? -19.689 -4.181 13.242 1.00 95.44 204 MET A C 1
ATOM 1557 O O . MET A 1 204 ? -19.739 -3.960 14.449 1.00 95.44 204 MET A O 1
ATOM 1561 N N . VAL A 1 205 ? -18.608 -3.874 12.517 1.00 94.19 205 VAL A N 1
ATOM 1562 C CA . VAL A 1 205 ? -17.425 -3.195 13.073 1.00 94.19 205 VAL A CA 1
ATOM 1563 C C . VAL A 1 205 ? -17.749 -1.730 13.380 1.00 94.19 205 VAL A C 1
ATOM 1565 O O . VAL A 1 205 ? -17.398 -1.226 14.444 1.00 94.19 205 VAL A O 1
ATOM 1568 N N . CYS A 1 206 ? -18.455 -1.062 12.468 1.00 96.44 206 CYS A N 1
ATOM 1569 C CA . CYS A 1 206 ? -18.949 0.303 12.631 1.00 96.44 206 CYS A CA 1
ATOM 1570 C C . CYS A 1 206 ? -19.863 0.460 13.856 1.00 96.44 206 CYS A C 1
ATOM 1572 O O . CYS A 1 206 ? -19.668 1.373 14.659 1.00 96.44 206 CYS A O 1
ATOM 1574 N N . GLU A 1 207 ? -20.836 -0.441 14.011 1.00 96.88 207 GLU A N 1
ATOM 1575 C CA . GLU A 1 207 ? -21.762 -0.483 15.148 1.00 96.88 207 GLU A CA 1
ATOM 1576 C C . GLU A 1 207 ? -21.015 -0.680 16.469 1.00 96.88 207 GLU A C 1
ATOM 1578 O O . GLU A 1 207 ? -21.263 0.049 17.429 1.00 96.88 207 GLU A O 1
ATOM 1583 N N . LEU A 1 208 ? -20.045 -1.602 16.503 1.00 97.25 208 LEU A N 1
ATOM 1584 C CA . LEU A 1 208 ? -19.213 -1.806 17.684 1.00 97.25 208 LEU A CA 1
ATOM 1585 C C . LEU A 1 208 ? -18.432 -0.537 18.048 1.00 97.25 208 LEU A C 1
ATOM 1587 O O . LEU A 1 208 ? -18.422 -0.139 19.212 1.00 97.25 208 LEU A O 1
ATOM 1591 N N . LEU A 1 209 ? -17.784 0.115 17.076 1.00 96.94 209 LEU A N 1
ATOM 1592 C CA . LEU A 1 209 ? -16.992 1.321 17.330 1.00 96.94 209 LEU A CA 1
ATOM 1593 C C . LEU A 1 209 ? -17.850 2.468 17.879 1.00 96.94 209 LEU A C 1
ATOM 1595 O O . LEU A 1 209 ? -17.392 3.202 18.758 1.00 96.94 209 LEU A O 1
ATOM 1599 N N . ALA A 1 210 ? -19.093 2.607 17.409 1.00 97.50 210 ALA A N 1
ATOM 1600 C CA . ALA A 1 210 ? -20.018 3.652 17.850 1.00 97.50 210 ALA A CA 1
ATOM 1601 C C . ALA A 1 210 ? -20.280 3.636 19.368 1.00 97.50 210 ALA A C 1
ATOM 1603 O O . ALA A 1 210 ? -20.536 4.687 19.950 1.00 97.50 210 ALA A O 1
ATOM 1604 N N . ALA A 1 211 ? -20.155 2.478 20.025 1.00 97.25 211 ALA A N 1
ATOM 1605 C CA . ALA A 1 211 ? -20.288 2.367 21.478 1.00 97.25 211 A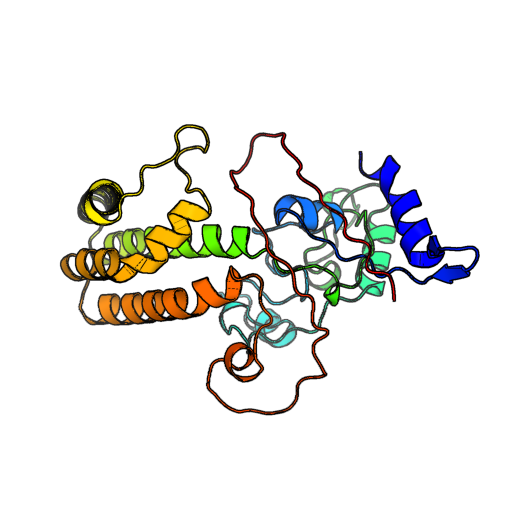LA A CA 1
ATOM 1606 C C . ALA A 1 211 ? -19.088 2.948 22.259 1.00 97.25 211 ALA A C 1
ATOM 1608 O O . ALA A 1 211 ? -19.204 3.219 23.453 1.00 97.25 211 ALA A O 1
ATOM 1609 N N . PHE A 1 212 ? -17.936 3.153 21.609 1.00 96.94 212 PHE A N 1
ATOM 1610 C CA . PHE A 1 212 ? -16.689 3.574 22.263 1.00 96.94 212 PHE A CA 1
ATOM 1611 C C . PHE A 1 212 ? -16.288 5.025 21.955 1.00 96.94 212 PHE A C 1
ATOM 1613 O O . PHE A 1 212 ? -15.596 5.667 22.757 1.00 96.94 212 PHE A O 1
ATOM 1620 N N . VAL A 1 213 ? -16.722 5.569 20.815 1.00 96.12 213 VAL A N 1
ATOM 1621 C CA . VAL A 1 213 ? -16.293 6.889 20.322 1.00 96.12 213 VAL A CA 1
ATOM 1622 C C . VAL A 1 213 ? -17.467 7.867 20.174 1.00 96.12 213 VAL A C 1
ATOM 1624 O O . VAL A 1 213 ? -18.610 7.442 20.035 1.00 96.12 213 VAL A O 1
ATOM 1627 N N . PRO A 1 214 ? -17.225 9.192 20.185 1.00 97.44 214 PRO A N 1
ATOM 1628 C CA . PRO A 1 214 ? -18.260 10.181 19.899 1.00 97.44 214 PRO A CA 1
ATOM 1629 C C . PRO A 1 214 ? -18.886 9.990 18.511 1.00 97.44 214 PRO A C 1
ATOM 1631 O O . PRO A 1 214 ? -18.212 9.583 17.562 1.00 97.44 214 PRO A O 1
ATOM 1634 N N . ALA A 1 215 ? -20.153 10.390 18.369 1.00 96.62 215 ALA A N 1
ATOM 1635 C CA . ALA A 1 215 ? -20.925 10.229 17.134 1.00 96.62 215 ALA A CA 1
ATOM 1636 C C . ALA A 1 215 ? -20.237 10.826 15.892 1.00 96.62 215 ALA A C 1
ATOM 1638 O O . ALA A 1 215 ? -20.287 10.230 14.820 1.00 96.62 215 ALA A O 1
ATOM 1639 N N . ALA A 1 216 ? -19.544 11.962 16.035 1.00 94.62 216 ALA A N 1
ATOM 1640 C CA . ALA A 1 216 ? -18.798 12.578 14.937 1.00 94.62 216 ALA A CA 1
ATOM 1641 C C . ALA A 1 216 ? -17.690 11.658 14.388 1.00 94.62 216 ALA A C 1
ATOM 1643 O O . ALA A 1 216 ? -17.557 11.506 13.178 1.00 94.62 216 ALA A O 1
ATOM 1644 N N . VAL A 1 217 ? -16.940 10.994 15.275 1.00 93.12 217 VAL A N 1
ATOM 1645 C CA . VAL A 1 217 ? -15.858 10.069 14.898 1.00 93.12 217 VAL A CA 1
ATOM 1646 C C . VAL A 1 217 ? -16.432 8.796 14.284 1.00 93.12 217 VAL A C 1
ATOM 1648 O O . VAL A 1 217 ? -15.957 8.348 13.242 1.00 93.12 217 VAL A O 1
ATOM 1651 N N . SER A 1 218 ? -17.491 8.246 14.889 1.00 95.81 218 SER A N 1
ATOM 1652 C CA . SER A 1 218 ? -18.195 7.082 14.340 1.00 95.81 218 SER A CA 1
ATOM 1653 C C . SER A 1 218 ? -18.733 7.369 12.935 1.00 95.81 218 SER A C 1
ATOM 1655 O O . SER A 1 218 ? -18.536 6.562 12.033 1.00 95.81 218 SER A O 1
ATOM 1657 N N . LYS A 1 219 ? -19.319 8.549 12.701 1.00 95.19 219 LYS A N 1
ATOM 1658 C CA . LYS A 1 219 ? -19.815 8.951 11.380 1.00 95.19 219 LYS A CA 1
ATOM 1659 C C . LYS A 1 219 ? -18.709 8.929 10.317 1.00 95.19 219 LYS A C 1
ATOM 1661 O O . LYS A 1 219 ? -18.884 8.285 9.286 1.00 95.19 219 LYS A O 1
ATOM 1666 N N . SER A 1 220 ? -17.562 9.558 10.578 1.00 92.88 220 SER A N 1
ATOM 1667 C CA . SER A 1 220 ? -16.433 9.568 9.633 1.00 92.88 220 SER A CA 1
ATOM 1668 C C . SER A 1 220 ? -15.842 8.172 9.397 1.00 92.88 220 SER A C 1
ATOM 1670 O O . SER A 1 220 ? -15.469 7.824 8.272 1.00 92.88 220 SER A O 1
ATOM 1672 N N . TYR A 1 221 ? -15.787 7.338 10.439 1.00 91.94 221 TYR A N 1
ATOM 1673 C CA . TYR A 1 221 ? -15.369 5.943 10.304 1.00 91.94 221 TYR A CA 1
ATOM 1674 C C . TYR A 1 221 ? -16.341 5.141 9.428 1.00 91.94 221 TYR A C 1
ATOM 1676 O O . TYR A 1 221 ? -15.913 4.386 8.554 1.00 91.94 221 TYR A O 1
ATOM 1684 N N . ASN A 1 222 ? -17.647 5.349 9.607 1.00 94.75 222 ASN A N 1
ATOM 1685 C CA . ASN A 1 222 ? -18.689 4.692 8.822 1.00 94.75 222 ASN A CA 1
ATOM 1686 C C . ASN A 1 222 ? -18.627 5.103 7.348 1.00 94.75 222 ASN A C 1
ATOM 1688 O O . ASN A 1 222 ? -18.749 4.247 6.478 1.00 94.75 222 ASN A O 1
ATOM 1692 N N . GLU A 1 223 ? -18.376 6.379 7.051 1.00 93.25 223 GLU A N 1
ATOM 1693 C CA . GLU A 1 223 ? -18.168 6.865 5.678 1.00 93.25 223 GLU A CA 1
ATOM 1694 C C . GLU A 1 223 ? -16.948 6.202 5.017 1.00 93.25 223 GLU A C 1
ATOM 1696 O O . GLU A 1 223 ? -17.011 5.782 3.856 1.00 93.25 223 GLU A O 1
ATOM 1701 N N . SER A 1 224 ? -15.859 6.028 5.773 1.00 89.94 224 SER A N 1
ATOM 1702 C CA . SER A 1 224 ? -14.654 5.330 5.306 1.00 89.94 224 SER A CA 1
ATOM 1703 C C . SER A 1 224 ? -14.933 3.848 5.029 1.00 89.94 224 SER A C 1
ATOM 1705 O O . SER A 1 224 ? -14.561 3.323 3.978 1.00 89.94 224 SER A O 1
ATOM 1707 N N . CYS A 1 225 ? -15.656 3.179 5.931 1.00 93.19 225 CYS A N 1
ATOM 1708 C CA . CYS A 1 225 ? -16.062 1.785 5.768 1.00 93.19 225 CYS A CA 1
ATOM 1709 C C . CYS A 1 225 ? -17.017 1.592 4.585 1.00 93.19 225 CYS A C 1
ATOM 1711 O O . CYS A 1 225 ? -16.820 0.676 3.790 1.00 93.19 225 CYS A O 1
ATOM 1713 N N . ALA A 1 226 ? -18.002 2.476 4.418 1.00 92.69 226 ALA A N 1
ATOM 1714 C CA . ALA A 1 226 ? -18.926 2.456 3.287 1.00 92.69 226 ALA A CA 1
ATOM 1715 C C . ALA A 1 226 ? -18.194 2.673 1.955 1.00 92.69 226 ALA A C 1
ATOM 1717 O O . ALA A 1 226 ? -18.491 2.016 0.959 1.00 92.69 226 ALA A O 1
ATOM 1718 N N . THR A 1 227 ? -17.198 3.562 1.935 1.00 90.19 227 THR A N 1
ATOM 1719 C CA . THR A 1 227 ? -16.336 3.763 0.764 1.00 90.19 227 THR A CA 1
ATOM 1720 C C . THR A 1 227 ? -15.571 2.486 0.429 1.00 90.19 227 THR A C 1
ATOM 1722 O O . THR A 1 227 ? -15.590 2.039 -0.719 1.00 90.19 227 THR A O 1
ATOM 1725 N N . TRP A 1 228 ? -14.971 1.835 1.428 1.00 91.06 228 TRP A N 1
ATOM 1726 C CA . TRP A 1 228 ? -14.278 0.567 1.216 1.00 91.06 228 TRP A CA 1
ATOM 1727 C C . TRP A 1 228 ? -15.209 -0.548 0.732 1.00 91.06 228 TRP A C 1
ATOM 1729 O O . TRP A 1 228 ? -14.867 -1.261 -0.206 1.00 91.06 228 TRP A O 1
ATOM 1739 N N . GLN A 1 229 ? -16.414 -0.657 1.297 1.00 92.06 229 GLN A N 1
ATOM 1740 C CA . GLN A 1 229 ? -17.433 -1.616 0.862 1.00 92.06 229 GLN A CA 1
ATOM 1741 C C . GLN A 1 229 ? -17.810 -1.469 -0.615 1.00 92.06 229 GLN A C 1
ATOM 1743 O O . GLN A 1 229 ? -18.065 -2.475 -1.275 1.00 92.06 229 GLN A O 1
ATOM 1748 N N . ARG A 1 230 ? -17.821 -0.238 -1.141 1.00 90.19 230 ARG A N 1
ATOM 1749 C CA . ARG A 1 230 ? -18.078 0.029 -2.565 1.00 90.19 230 ARG A CA 1
ATOM 1750 C C . ARG A 1 230 ? -16.883 -0.330 -3.448 1.00 90.19 230 ARG A C 1
ATOM 1752 O O . ARG A 1 230 ? -17.068 -0.896 -4.518 1.00 90.19 230 ARG A O 1
ATOM 1759 N N . ILE A 1 231 ? -15.667 -0.012 -3.004 1.00 87.56 231 ILE A N 1
ATOM 1760 C CA . ILE A 1 231 ? -14.436 -0.199 -3.790 1.00 87.56 231 ILE A CA 1
ATOM 1761 C C . ILE A 1 231 ? -14.007 -1.671 -3.840 1.00 87.56 231 ILE A C 1
ATOM 1763 O O . ILE A 1 231 ? -13.564 -2.158 -4.878 1.00 87.56 231 ILE A O 1
ATOM 1767 N N . LEU A 1 232 ? -14.141 -2.392 -2.729 1.00 89.06 232 LEU A N 1
ATOM 1768 C CA . LEU A 1 232 ? -13.675 -3.766 -2.576 1.00 89.06 232 LEU A CA 1
ATOM 1769 C C . LEU A 1 232 ? -14.117 -4.724 -3.703 1.00 89.06 232 LEU A C 1
ATOM 1771 O O . LEU A 1 232 ? -13.239 -5.379 -4.267 1.00 89.06 232 LEU A O 1
ATOM 1775 N N . PRO A 1 233 ? -15.408 -4.816 -4.086 1.00 87.69 233 PRO A N 1
ATOM 1776 C CA . PRO A 1 233 ? -15.831 -5.702 -5.173 1.00 87.69 233 PRO A CA 1
ATOM 1777 C C . PRO A 1 233 ? -15.314 -5.265 -6.551 1.00 87.69 233 PRO A C 1
ATOM 1779 O O . PRO A 1 233 ? -15.148 -6.112 -7.427 1.00 87.69 233 PRO A O 1
ATOM 1782 N N . ILE A 1 234 ? -15.040 -3.972 -6.753 1.00 86.94 234 ILE A N 1
ATOM 1783 C CA . ILE A 1 234 ? -14.448 -3.455 -7.996 1.00 86.94 234 ILE A CA 1
ATOM 1784 C C . ILE A 1 234 ? -12.987 -3.902 -8.085 1.00 86.94 234 ILE A C 1
ATOM 1786 O O . ILE A 1 234 ? -12.555 -4.388 -9.124 1.00 86.94 234 ILE A O 1
ATOM 1790 N N . LEU A 1 235 ? -12.239 -3.801 -6.983 1.00 82.88 235 LEU A N 1
ATOM 1791 C CA . LEU A 1 235 ? -10.828 -4.191 -6.947 1.00 82.88 235 LEU A CA 1
ATOM 1792 C C . LEU A 1 235 ? -10.608 -5.697 -7.121 1.00 82.88 235 LEU A C 1
ATOM 1794 O O . LEU A 1 235 ? -9.550 -6.096 -7.600 1.00 82.88 235 LEU A O 1
ATOM 1798 N N . THR A 1 236 ? -11.551 -6.540 -6.697 1.00 83.25 236 THR A N 1
ATOM 1799 C CA . THR A 1 236 ? -11.324 -7.995 -6.625 1.00 83.25 236 THR A CA 1
ATOM 1800 C C . THR A 1 236 ? -12.081 -8.820 -7.652 1.00 83.25 236 THR A C 1
ATOM 1802 O O . THR A 1 236 ? -11.889 -10.039 -7.718 1.00 83.25 236 THR A O 1
ATOM 1805 N N . ARG A 1 237 ? -12.908 -8.189 -8.491 1.00 84.31 237 ARG A N 1
ATOM 1806 C CA . ARG A 1 237 ? -13.537 -8.872 -9.625 1.00 84.31 237 ARG A CA 1
ATOM 1807 C C . ARG A 1 237 ? -12.560 -9.054 -10.786 1.00 84.31 237 ARG A C 1
ATOM 1809 O O . ARG A 1 237 ? -11.581 -8.340 -10.931 1.00 84.31 237 ARG A O 1
ATOM 1816 N N . ALA A 1 238 ? -12.884 -10.012 -11.646 1.00 82.00 238 ALA A N 1
ATOM 1817 C CA . ALA A 1 238 ? -12.127 -10.305 -12.864 1.00 82.00 238 ALA A CA 1
ATOM 1818 C C . ALA A 1 238 ? -12.503 -9.436 -14.074 1.00 82.00 238 ALA A C 1
ATOM 1820 O O . ALA A 1 238 ? -11.893 -9.583 -15.129 1.00 82.00 238 ALA A O 1
ATOM 1821 N N . GLY A 1 239 ? -13.573 -8.646 -13.955 1.00 79.81 239 GLY A N 1
ATOM 1822 C CA . GLY A 1 239 ? -14.145 -7.874 -15.055 1.00 79.81 239 GLY A CA 1
ATOM 1823 C C . GLY A 1 239 ? -13.601 -6.454 -15.114 1.00 79.81 239 GLY A C 1
ATOM 1824 O O . GLY A 1 239 ? -13.210 -5.898 -14.085 1.00 79.81 239 GLY A O 1
ATOM 1825 N N . ASP A 1 240 ? -13.647 -5.873 -16.309 1.00 79.50 240 ASP A N 1
ATOM 1826 C CA . ASP A 1 240 ? -13.192 -4.509 -16.569 1.00 79.50 240 ASP A CA 1
ATOM 1827 C C . ASP A 1 240 ? -13.905 -3.484 -15.682 1.00 79.50 240 ASP A C 1
ATOM 1829 O O . ASP A 1 240 ? -15.065 -3.657 -15.303 1.00 79.50 240 ASP A O 1
ATOM 1833 N N . VAL A 1 241 ? -13.201 -2.406 -15.344 1.00 76.06 241 VAL A N 1
ATOM 1834 C CA . VAL A 1 241 ? -13.751 -1.268 -14.599 1.00 76.06 241 VAL A CA 1
ATOM 1835 C C . VAL A 1 241 ? -14.378 -0.300 -15.597 1.00 76.06 241 VAL A C 1
ATOM 1837 O O . VAL A 1 241 ? -13.706 0.158 -16.521 1.00 76.06 241 VAL A O 1
ATOM 1840 N N . SER A 1 242 ? -15.662 0.011 -15.425 1.00 78.62 242 SER A N 1
ATOM 1841 C CA . SER A 1 242 ? -16.331 1.009 -16.261 1.00 78.62 242 SER A CA 1
ATOM 1842 C C . SER A 1 242 ? -15.777 2.412 -16.000 1.00 78.62 242 SER A C 1
ATOM 1844 O O . SER A 1 242 ? -15.208 2.694 -14.943 1.00 78.62 242 SER A O 1
ATOM 1846 N N . SER A 1 243 ? -15.964 3.331 -16.949 1.00 76.06 243 SER A N 1
ATOM 1847 C CA . SER A 1 243 ? -15.548 4.726 -16.767 1.00 76.06 243 SER A CA 1
ATOM 1848 C C . SER A 1 243 ? -16.226 5.385 -15.562 1.00 76.06 243 SER A C 1
ATOM 1850 O O . SER A 1 243 ? -15.575 6.155 -14.859 1.00 76.06 243 SER A O 1
ATOM 1852 N N . ASP A 1 244 ? -17.480 5.042 -15.268 1.00 75.62 244 ASP A N 1
ATOM 1853 C CA . ASP A 1 244 ? -18.217 5.581 -14.117 1.00 75.62 244 ASP A CA 1
ATOM 1854 C C . ASP A 1 244 ? -17.630 5.104 -12.782 1.00 75.62 244 ASP A C 1
ATOM 1856 O O . ASP A 1 244 ? -17.453 5.895 -11.851 1.00 75.62 244 ASP A O 1
ATOM 1860 N N . GLU A 1 245 ? -17.249 3.826 -12.711 1.00 74.44 245 GLU A N 1
ATOM 1861 C CA . GLU A 1 245 ? -16.565 3.243 -11.553 1.00 74.44 245 GLU A CA 1
ATOM 1862 C C . GLU A 1 245 ? -15.153 3.813 -11.380 1.00 74.44 245 GLU A C 1
ATOM 1864 O O . GLU A 1 245 ? -14.737 4.092 -10.256 1.00 74.44 245 GLU A O 1
ATOM 1869 N N . ALA A 1 246 ? -14.431 4.044 -12.481 1.00 66.50 246 ALA A N 1
ATOM 1870 C CA . ALA A 1 246 ? -13.102 4.654 -12.458 1.00 66.50 246 ALA A CA 1
ATOM 1871 C C . ALA A 1 246 ? -13.133 6.134 -12.029 1.00 66.50 246 ALA A C 1
ATOM 1873 O O . ALA A 1 246 ? -12.178 6.622 -11.427 1.00 66.50 246 ALA A O 1
ATOM 1874 N N . SER A 1 247 ? -14.231 6.838 -12.316 1.00 60.22 247 SER A N 1
ATOM 1875 C CA . SER A 1 247 ? -14.413 8.265 -12.007 1.00 60.22 247 SER A CA 1
ATOM 1876 C C . SER A 1 247 ? -14.982 8.516 -10.606 1.00 60.22 247 SER A C 1
ATOM 1878 O O . SER A 1 247 ? -15.149 9.667 -10.208 1.00 60.22 247 SER A O 1
ATOM 1880 N N . GLY A 1 248 ? -15.323 7.463 -9.854 1.00 54.50 248 GLY A N 1
ATOM 1881 C CA . GLY A 1 248 ? -15.880 7.597 -8.507 1.00 54.50 248 GLY A CA 1
ATOM 1882 C C . GLY A 1 248 ? -17.223 8.337 -8.450 1.00 54.50 248 GLY A C 1
ATOM 1883 O O . GLY A 1 248 ? -17.504 8.988 -7.447 1.00 54.50 248 GLY A O 1
ATOM 1884 N N . GLY A 1 249 ? -18.050 8.269 -9.503 1.00 36.69 249 GLY A N 1
ATOM 1885 C CA . GLY A 1 249 ? -19.382 8.890 -9.504 1.00 36.69 249 GLY A CA 1
ATOM 1886 C C . GLY A 1 249 ? -19.390 10.425 -9.442 1.00 36.69 249 GLY A C 1
ATOM 1887 O O . GLY A 1 249 ? -20.347 11.009 -8.939 1.00 36.69 249 GLY A O 1
ATOM 1888 N N . GLY A 1 250 ? -18.351 11.091 -9.954 1.00 29.61 250 GLY A N 1
ATOM 1889 C CA . GLY A 1 250 ? -18.320 12.543 -10.134 1.00 29.61 250 GLY A CA 1
ATOM 1890 C C . GLY A 1 250 ? -17.608 12.914 -11.430 1.00 29.61 250 GLY A C 1
ATOM 1891 O O . GLY A 1 250 ? -16.415 12.670 -11.579 1.00 29.61 250 GLY A O 1
ATOM 1892 N N . SER A 1 251 ? -18.341 13.502 -12.379 1.00 34.47 251 SER A N 1
ATOM 1893 C CA . SER A 1 251 ? -17.782 14.015 -13.634 1.00 34.47 251 SER A CA 1
ATOM 1894 C C . SER A 1 251 ? -16.633 14.988 -13.366 1.00 34.47 251 SER A C 1
ATOM 1896 O O . SER A 1 251 ? -16.836 16.003 -12.696 1.00 34.47 251 SER A O 1
ATOM 1898 N N . ARG A 1 252 ? -15.462 14.733 -13.964 1.00 32.31 252 ARG A N 1
ATOM 1899 C CA . ARG A 1 252 ? -14.682 15.783 -14.631 1.00 32.31 252 ARG A CA 1
ATOM 1900 C C . ARG A 1 252 ? -13.656 15.208 -15.600 1.00 32.31 252 ARG A C 1
ATOM 1902 O O . ARG A 1 252 ? -12.930 14.269 -15.297 1.00 32.31 252 ARG A O 1
ATOM 1909 N N . GLY A 1 253 ? -13.689 15.783 -16.799 1.00 30.28 253 GLY A N 1
ATOM 1910 C CA . GLY A 1 253 ? -13.016 15.314 -17.998 1.00 30.28 253 GLY A CA 1
ATOM 1911 C C . GLY A 1 253 ? -11.493 15.387 -17.964 1.00 30.28 253 GLY A C 1
ATOM 1912 O O . GLY A 1 253 ? -10.894 16.154 -17.215 1.00 30.28 253 GLY A O 1
ATOM 1913 N N . GLY A 1 254 ? -10.904 14.621 -18.883 1.00 33.81 254 GLY A N 1
ATOM 1914 C CA . GLY A 1 254 ? -9.518 14.771 -19.314 1.00 33.81 254 GLY A CA 1
ATOM 1915 C C . GLY A 1 254 ? -8.565 13.686 -18.821 1.00 33.81 254 GLY A C 1
ATOM 1916 O O . GLY A 1 254 ? -7.559 14.008 -18.202 1.00 33.81 254 GLY A O 1
ATOM 1917 N N . ALA A 1 255 ? -8.820 12.411 -19.127 1.00 26.34 255 ALA A N 1
ATOM 1918 C CA . ALA A 1 255 ? -7.822 11.354 -18.952 1.00 26.34 255 ALA A CA 1
ATOM 1919 C C . ALA A 1 255 ? -7.639 10.564 -20.255 1.00 26.34 255 ALA A C 1
ATOM 1921 O O . ALA A 1 255 ? -8.605 10.129 -20.884 1.00 26.34 255 ALA A O 1
ATOM 1922 N N . ARG A 1 256 ? -6.376 10.418 -20.677 1.00 32.94 256 ARG A N 1
ATOM 1923 C CA . ARG A 1 256 ? -5.962 9.579 -21.811 1.00 32.94 256 ARG A CA 1
ATOM 1924 C C . ARG A 1 256 ? -6.464 8.144 -21.612 1.00 32.94 256 ARG A C 1
ATOM 1926 O O . ARG A 1 256 ? -6.499 7.647 -20.490 1.00 32.94 256 ARG A O 1
ATOM 1933 N N . ARG A 1 257 ? -6.842 7.511 -22.729 1.00 23.03 257 ARG A N 1
ATOM 1934 C CA . ARG A 1 257 ? -7.458 6.177 -22.816 1.00 23.03 257 ARG A CA 1
ATOM 1935 C C . ARG A 1 257 ? -6.761 5.141 -21.909 1.00 23.03 257 ARG A C 1
ATOM 1937 O O . ARG A 1 257 ? -5.561 4.933 -22.086 1.00 23.03 257 ARG A O 1
ATOM 1944 N N . PRO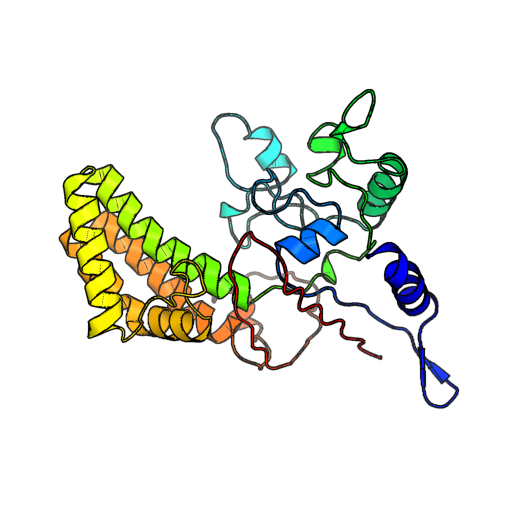 A 1 258 ? -7.487 4.458 -21.007 1.00 25.20 258 PRO A N 1
ATOM 1945 C CA . PRO A 1 258 ? -6.960 3.301 -20.295 1.00 25.20 258 PRO A CA 1
ATOM 1946 C C . PRO A 1 258 ? -6.870 2.098 -21.246 1.00 25.20 258 PRO A C 1
ATOM 1948 O O . PRO A 1 258 ? -7.771 1.857 -22.049 1.00 25.20 258 PRO A O 1
ATOM 1951 N N . VAL A 1 259 ? -5.766 1.354 -21.171 1.00 24.83 259 VAL A N 1
ATOM 1952 C CA . VAL A 1 259 ? -5.624 0.044 -21.824 1.00 24.83 259 VAL A CA 1
ATOM 1953 C C . VAL A 1 259 ? -6.371 -0.984 -20.959 1.00 24.83 259 VAL A C 1
ATOM 1955 O O . VAL A 1 259 ? -6.090 -1.046 -19.761 1.00 24.83 259 VAL A O 1
ATOM 1958 N N . PRO A 1 260 ? -7.323 -1.763 -21.504 1.00 22.39 260 PRO A N 1
ATOM 1959 C CA . PRO A 1 260 ? -8.061 -2.760 -20.735 1.00 22.39 260 PRO A CA 1
ATOM 1960 C C . PRO A 1 260 ? -7.179 -3.997 -20.518 1.00 22.39 260 PRO A C 1
ATOM 1962 O O . PRO A 1 260 ? -6.592 -4.513 -21.468 1.00 22.39 260 PRO A O 1
ATOM 1965 N N . ILE A 1 261 ? -7.067 -4.474 -19.278 1.00 25.50 261 ILE A N 1
ATOM 1966 C CA . ILE A 1 261 ? -6.433 -5.761 -18.962 1.00 25.50 261 ILE A CA 1
ATOM 1967 C C . ILE A 1 261 ? -7.393 -6.529 -18.049 1.00 25.50 261 ILE A C 1
ATOM 1969 O O . ILE A 1 261 ? -7.453 -6.281 -16.845 1.00 25.50 261 ILE A O 1
ATOM 1973 N N . GLY A 1 262 ? -8.161 -7.440 -18.650 1.00 21.80 262 GLY A N 1
ATOM 1974 C CA . GLY A 1 262 ? -9.055 -8.368 -17.960 1.00 21.80 262 GLY A CA 1
ATOM 1975 C C . GLY A 1 262 ? -8.310 -9.595 -17.423 1.00 21.80 262 GLY A C 1
ATOM 1976 O O . GLY A 1 262 ? -7.353 -10.073 -18.032 1.00 21.80 262 GLY A O 1
ATOM 1977 N N . GLY A 1 263 ? -8.754 -10.124 -16.281 1.00 25.25 263 GLY A N 1
ATOM 1978 C CA . GLY A 1 263 ? -8.203 -11.350 -15.693 1.00 25.25 263 GLY A CA 1
ATOM 1979 C C . GLY A 1 263 ? -8.522 -11.516 -14.205 1.00 25.25 263 GLY A C 1
ATOM 1980 O O . GLY A 1 263 ? -8.538 -10.553 -13.449 1.00 25.25 263 GLY A O 1
ATOM 1981 N N . ARG A 1 264 ? -8.817 -12.753 -13.784 1.00 24.67 264 ARG A N 1
ATOM 1982 C CA . ARG A 1 264 ? -9.267 -13.162 -12.437 1.00 24.67 264 ARG A CA 1
ATOM 1983 C C . ARG A 1 264 ? -8.059 -13.571 -11.577 1.00 24.67 264 ARG A C 1
ATOM 1985 O O . ARG A 1 264 ? -7.317 -14.455 -11.988 1.00 24.67 264 ARG A O 1
ATOM 1992 N N . TRP A 1 265 ? -7.900 -13.007 -10.374 1.00 32.31 265 TRP A N 1
ATOM 1993 C CA . TRP A 1 265 ? -6.692 -13.179 -9.539 1.00 32.31 265 TRP A CA 1
ATOM 1994 C C . TRP A 1 265 ? -6.979 -13.725 -8.122 1.00 32.31 265 TRP A C 1
ATOM 1996 O O . TRP A 1 265 ? -8.025 -13.440 -7.538 1.00 32.31 265 TRP A O 1
ATOM 2006 N N . ARG A 1 266 ? -6.033 -14.486 -7.540 1.00 21.70 266 ARG A N 1
ATOM 2007 C CA . ARG A 1 266 ? -5.984 -14.932 -6.123 1.00 21.70 266 ARG A CA 1
ATOM 2008 C C . ARG A 1 266 ? -4.538 -14.919 -5.611 1.00 21.70 266 ARG A C 1
ATOM 2010 O O . ARG A 1 266 ? -3.706 -15.465 -6.315 1.00 21.70 266 ARG A O 1
ATOM 2017 N N . PHE A 1 267 ? -4.286 -14.437 -4.384 1.00 25.80 267 PHE A N 1
ATOM 2018 C CA . PHE A 1 267 ? -3.075 -14.711 -3.568 1.00 25.80 267 PHE A CA 1
ATOM 2019 C C . PHE A 1 267 ? -3.374 -14.545 -2.048 1.00 25.80 267 PHE A C 1
ATOM 2021 O O . PHE A 1 267 ? -4.497 -14.180 -1.681 1.00 25.80 267 PHE A O 1
ATOM 2028 N N . ALA A 1 268 ? -2.367 -14.759 -1.187 1.00 22.53 268 ALA A N 1
ATOM 2029 C CA . ALA A 1 268 ? -2.315 -14.483 0.263 1.00 22.53 268 ALA A CA 1
ATOM 2030 C C . ALA A 1 268 ? -1.048 -13.652 0.622 1.00 22.53 268 ALA A C 1
ATOM 2032 O O . ALA A 1 268 ? -0.174 -13.528 -0.231 1.00 22.53 268 ALA A O 1
ATOM 2033 N N . VAL A 1 269 ? -0.942 -13.083 1.839 1.00 26.27 269 VAL A N 1
ATOM 2034 C CA . VAL A 1 269 ? 0.211 -12.266 2.314 1.00 26.27 269 VAL A CA 1
ATOM 2035 C C . VAL A 1 269 ? 0.506 -12.541 3.780 1.00 26.27 269 VAL A C 1
ATOM 2037 O O . VAL A 1 269 ? -0.448 -12.502 4.549 1.00 26.27 269 VAL A O 1
ATOM 2040 N N . VAL A 1 270 ? 1.796 -12.648 4.151 1.00 25.00 270 VAL A N 1
ATOM 2041 C CA . VAL A 1 270 ? 2.354 -12.235 5.459 1.00 25.00 270 VAL A CA 1
ATOM 2042 C C . VAL A 1 270 ? 3.806 -11.789 5.364 1.00 25.00 270 VAL A C 1
ATOM 2044 O O . VAL A 1 270 ? 4.558 -12.256 4.517 1.00 25.00 270 VAL A O 1
ATOM 2047 N N . GLY A 1 271 ? 4.152 -10.835 6.233 1.00 26.70 271 GLY A N 1
ATOM 2048 C CA . GLY A 1 271 ? 5.445 -10.176 6.305 1.00 26.70 271 GLY A CA 1
ATOM 2049 C C . GLY A 1 271 ? 6.569 -10.981 6.954 1.00 26.70 271 GLY A C 1
ATOM 2050 O O . GLY A 1 271 ? 6.326 -11.908 7.718 1.00 26.70 271 GLY A O 1
ATOM 2051 N N . ARG A 1 272 ? 7.786 -10.529 6.610 1.00 30.75 272 ARG A N 1
ATOM 2052 C CA . ARG A 1 272 ? 9.104 -10.749 7.235 1.00 30.75 272 ARG A CA 1
ATOM 2053 C C . ARG A 1 272 ? 9.151 -11.931 8.205 1.00 30.75 272 ARG A C 1
ATOM 2055 O O . ARG A 1 272 ? 8.942 -11.756 9.396 1.00 30.75 272 ARG A O 1
ATOM 2062 N N . ASP A 1 273 ? 9.317 -13.124 7.649 1.00 24.52 273 ASP A N 1
ATOM 2063 C CA . ASP A 1 273 ? 10.613 -13.786 7.475 1.00 24.52 273 ASP A CA 1
ATOM 2064 C C . ASP A 1 273 ? 10.507 -14.711 6.237 1.00 24.52 273 ASP A C 1
ATOM 2066 O O . ASP A 1 273 ? 9.475 -15.338 6.008 1.00 24.52 273 ASP A O 1
ATOM 2070 N N . CYS A 1 274 ? 11.505 -14.690 5.346 1.00 27.11 274 CYS A N 1
ATOM 2071 C CA . CYS A 1 274 ? 11.487 -15.344 4.015 1.00 27.11 274 CYS A CA 1
ATOM 2072 C C . CYS A 1 274 ? 11.446 -16.896 4.103 1.00 27.11 274 CYS A C 1
ATOM 2074 O O . CYS A 1 274 ? 11.876 -17.413 5.133 1.00 27.11 274 CYS A O 1
ATOM 2076 N N . PRO A 1 275 ? 11.098 -17.677 3.043 1.00 32.31 275 PRO A N 1
ATOM 2077 C CA . PRO A 1 275 ? 10.740 -17.296 1.672 1.00 32.31 275 PRO A CA 1
ATOM 2078 C C . PRO A 1 275 ? 9.430 -17.932 1.145 1.00 32.31 275 PRO A C 1
ATOM 2080 O O . PRO A 1 275 ? 9.161 -19.116 1.325 1.00 32.31 275 PRO A O 1
ATOM 2083 N N . ALA A 1 276 ? 8.670 -17.168 0.364 1.00 24.66 276 ALA A N 1
ATOM 2084 C CA . ALA A 1 276 ? 7.856 -17.701 -0.731 1.00 24.66 276 ALA A CA 1
ATOM 2085 C C . ALA A 1 276 ? 7.609 -16.571 -1.737 1.00 24.66 276 ALA A C 1
ATOM 2087 O O . ALA A 1 276 ? 6.556 -15.938 -1.762 1.00 24.66 276 ALA A O 1
ATOM 2088 N N . THR A 1 277 ? 8.626 -16.267 -2.540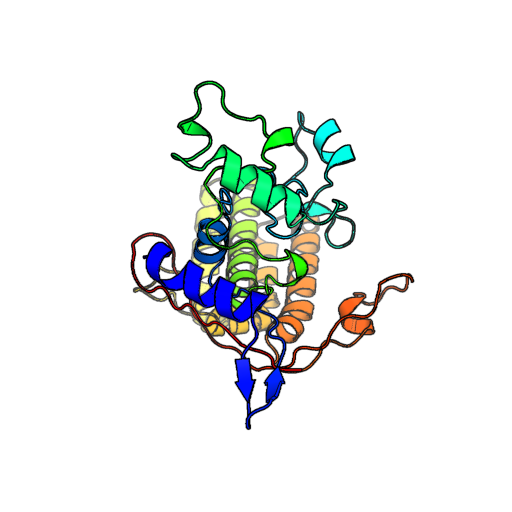 1.00 26.53 277 THR A N 1
ATOM 2089 C CA . THR A 1 277 ? 8.497 -15.376 -3.691 1.00 26.53 277 THR A CA 1
ATOM 2090 C C . THR A 1 277 ? 7.621 -16.048 -4.744 1.00 26.53 277 THR A C 1
ATOM 2092 O O . THR A 1 277 ? 8.075 -16.906 -5.495 1.00 26.53 277 THR A O 1
ATOM 2095 N N . HIS A 1 278 ? 6.353 -15.652 -4.819 1.00 27.47 278 HIS A N 1
ATOM 2096 C CA . HIS A 1 278 ? 5.497 -15.980 -5.956 1.00 27.47 278 HIS A CA 1
ATOM 2097 C C . HIS A 1 278 ? 5.558 -14.834 -6.969 1.00 27.47 278 HIS A C 1
ATOM 2099 O O . HIS A 1 278 ? 4.705 -13.952 -6.979 1.00 27.47 278 HIS A O 1
ATOM 2105 N N . ALA A 1 279 ? 6.586 -14.851 -7.817 1.00 24.92 279 ALA A N 1
ATOM 2106 C CA . ALA A 1 279 ? 6.665 -13.975 -8.978 1.00 24.92 279 ALA A CA 1
ATOM 2107 C C . ALA A 1 279 ? 5.859 -14.583 -10.137 1.00 24.92 279 ALA A C 1
ATOM 2109 O O . ALA A 1 279 ? 6.034 -15.755 -10.466 1.00 24.92 279 ALA A O 1
ATOM 2110 N N . TRP A 1 280 ? 4.997 -13.786 -10.770 1.00 24.33 280 TRP A N 1
ATOM 2111 C CA . TRP A 1 280 ? 4.321 -14.157 -12.014 1.00 24.33 280 TRP A CA 1
ATOM 2112 C C . TRP A 1 280 ? 4.561 -13.047 -13.032 1.00 24.33 280 TRP A C 1
ATOM 2114 O O . TRP A 1 280 ? 4.064 -11.936 -12.866 1.00 24.33 280 TRP A O 1
ATOM 2124 N N . ALA A 1 281 ? 5.335 -13.340 -14.075 1.00 24.84 281 ALA A N 1
ATOM 2125 C CA . ALA A 1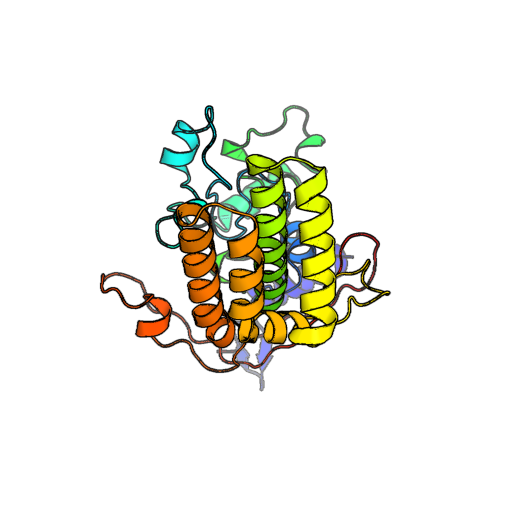 281 ? 5.482 -12.459 -15.225 1.00 24.84 281 ALA A CA 1
ATOM 2126 C C . ALA A 1 281 ? 4.418 -12.825 -16.267 1.00 24.84 281 ALA A C 1
ATOM 2128 O O . ALA A 1 281 ? 4.279 -13.993 -16.627 1.00 24.84 281 ALA A O 1
ATOM 2129 N N . TRP A 1 282 ? 3.672 -11.831 -16.749 1.00 25.02 282 TRP A N 1
ATOM 2130 C CA . TRP A 1 282 ? 2.741 -12.005 -17.863 1.00 25.02 282 TRP A CA 1
ATOM 2131 C C . TRP A 1 282 ? 3.319 -11.347 -19.110 1.00 25.02 282 TRP A C 1
ATOM 2133 O O . TRP A 1 282 ? 3.694 -10.175 -19.085 1.00 25.02 282 TRP A O 1
ATOM 2143 N N . VAL A 1 283 ? 3.376 -12.113 -20.198 1.00 24.92 283 VAL A N 1
ATOM 2144 C CA . VAL A 1 283 ? 3.725 -11.630 -21.535 1.00 24.92 283 VAL A CA 1
ATOM 2145 C C . VAL A 1 283 ? 2.420 -11.411 -22.289 1.00 24.92 283 VAL A C 1
ATOM 2147 O O . VAL A 1 283 ? 1.718 -12.368 -22.607 1.00 24.92 283 VAL A O 1
ATOM 2150 N N . ALA A 1 284 ? 2.080 -10.153 -22.559 1.00 26.77 284 ALA A N 1
ATOM 2151 C CA . ALA A 1 284 ? 1.017 -9.823 -23.500 1.00 26.77 284 ALA A CA 1
ATOM 2152 C C . ALA A 1 284 ? 1.646 -9.596 -24.883 1.00 26.77 284 ALA A C 1
ATOM 2154 O O . ALA A 1 284 ? 2.422 -8.653 -25.063 1.00 26.77 284 ALA A O 1
ATOM 2155 N N . ALA A 1 285 ? 1.327 -10.466 -25.844 1.00 24.19 285 ALA A N 1
ATOM 2156 C CA . ALA A 1 285 ? 1.629 -10.243 -27.256 1.00 24.19 285 ALA A CA 1
ATOM 2157 C C . ALA A 1 285 ? 0.556 -9.323 -27.861 1.00 24.19 285 ALA A C 1
ATOM 2159 O O . ALA A 1 285 ? -0.632 -9.493 -27.576 1.00 24.19 285 ALA A O 1
ATOM 2160 N N . ARG A 1 286 ? 0.976 -8.344 -28.668 1.00 31.69 286 ARG A N 1
ATOM 2161 C CA . ARG A 1 286 ? 0.079 -7.557 -29.528 1.00 31.69 286 ARG A CA 1
ATOM 2162 C C . ARG A 1 286 ? 0.090 -8.085 -30.957 1.00 31.69 286 ARG A C 1
ATOM 2164 O O . ARG A 1 286 ? 1.173 -8.505 -31.432 1.00 31.69 286 ARG A O 1
#

Foldseek 3Di:
DLVVCLVVVVCCQVFNDDDPNDGFHWAWFFDFDQVVVCVLLLFQADPDQQHQLFFLQGAADDPPCVVVCVVAAHCVVPVRRDGDTDALVLLVVLLVVQVPWFLVPDPHRDDCVNNSRNGTRNSHSHNSVSHDDHLLCVLQVLLVVLLVVLLVQLCVPPNDPLSVVLNVVSQVCLVPVLVFFQDVVQVRGGWSVSSVSCLVPVVSVLVSSPVRHPPVVSVVSVVSSVVSNLVSCVSQDQDWQDPCNVVVNDDDDDDDDDDTDGGHDGDTDHDDDDDDGPTDIDIDTD